Protein AF-A0A284QNN4-F1 (afdb_monomer)

Solvent-accessible surface area (backbone atoms only — not comparable to full-atom values): 14261 Å² total; per-residue (Å²): 107,72,69,58,55,52,51,56,59,71,49,64,90,55,72,36,73,52,76,49,74,54,82,67,91,52,62,66,60,48,50,52,57,47,55,58,51,45,75,48,31,55,38,23,29,31,45,33,38,35,34,43,70,73,54,50,75,59,50,58,77,62,55,82,44,27,60,46,19,31,33,45,34,42,34,51,49,90,56,88,83,66,65,41,73,53,63,79,67,59,57,67,41,19,83,53,34,30,37,41,33,35,31,42,48,71,50,72,73,65,49,60,72,26,32,32,43,35,40,23,58,34,32,61,60,55,50,56,50,51,51,70,55,24,69,53,28,28,36,42,36,37,32,36,42,97,48,91,59,84,79,89,66,74,44,78,43,69,48,31,30,34,43,38,37,38,53,76,63,95,69,50,69,67,44,77,32,52,34,36,50,43,36,31,34,42,37,37,75,44,66,60,52,74,77,36,50,54,41,46,50,60,34,59,72,51,20,82,49,76,65,79,40,81,47,62,49,78,64,85,80,74,93,68,74,89,84,83,79,94,73,91,78,90,80,83,85,83,85,88,74,85,85,76,83,81,86,86,131

Nearest PDB structures (foldseek):
  7nwt-assembly1_p  TM=3.678E-01  e=4.809E+00  Escherichia coli
  8apo-assembly1_Bk  TM=3.705E-01  e=7.809E+00  Polytomella magna
  3fsu-assembly1_E  TM=2.985E-01  e=2.388E+00  Escherichia coli K-12

Foldseek 3Di:
DVVLVVVVVVCPQAADADADEDPDPDPVVVLVSLLVVLVCQQRYQEYAYEEALVNLVVRQVSRDANQNYAEEHYEHDPDPPRAHDRDPPSCVNHPNHAYYHGPAHDDDQDDQNHAYYAYDDDAPVVVLVVLVRHLQHAYYHYEYDPDDDDPPAADERENYAEYHYEYPDDDLPCLLRYAYQNHQYYEYEDEYDPVNVVSVVNSVVRNVDDHNYDYDDYDDPPPDDDDDDDDDDDDDDDDDDPDPDDDDD

Radius of gyration: 20.77 Å; Cα contacts (8 Å, |Δi|>4): 447; chains: 1; bounding box: 45×44×60 Å

Sequence (249 aa):
MAKLDVALRRSRNVPLIFSASFGSRDVNFMRIAMARLVVESPRWQHAAFTLHADLQQTMLPALSDLSSLESFSVSLTRCRTRVMYVPAGILDTAPKLRTICLYPLTTIHLPQQLAELNVGPITMQKLLHLLSAAPELRVFRARLSTGGARVLTSLTYTSLQVLLLRLDFLSLSPFKYLTVPSLIHLTCDEVLSMDELDNMSQFLRRLGCRLQFLQFPIRKMNHAGLTGSFQSNAISSPQNIPALHGLCQ

Mean predicted aligned error: 10.95 Å

pLDDT: mean 77.31, std 19.76, range [24.73, 97.62]

Secondary structure (DSSP, 8-state):
-HHHHHHHHHTTTSPEEEEEE---S-HHHHHHHHHHHHTTGGGEEEEEEEEETTTHHHHGGG----TT-SEEEEEEES-SS--EEPPTTGGGG-TT--EEEEESEEE-PPPTT--EEEEEEE-HHHHHHHHHH-TT--EEEEEEP-------S-EE-SS--EEEEEESS---GGGGGEE-TT--EEEE-S---HHHHHHHHHHHHTS-S--SEEE-PPP------S-----------------------

Structure (mmCIF, N/CA/C/O backbone):
data_AF-A0A284QNN4-F1
#
_entry.id   AF-A0A284QNN4-F1
#
loop_
_atom_site.group_PDB
_atom_site.id
_atom_site.type_symbol
_atom_site.label_atom_id
_atom_site.label_alt_id
_atom_site.label_comp_id
_atom_site.label_asym_id
_atom_site.label_entity_id
_atom_site.label_seq_id
_atom_site.pdbx_PDB_ins_code
_atom_site.Cartn_x
_atom_site.Cartn_y
_atom_site.Cartn_z
_atom_site.occupancy
_atom_site.B_iso_or_equiv
_atom_site.auth_seq_id
_atom_site.auth_comp_id
_atom_site.auth_asym_id
_atom_site.auth_atom_id
_atom_site.pdbx_PDB_model_num
ATOM 1 N N . MET A 1 1 ? 14.426 -14.358 -21.936 1.00 79.75 1 MET A N 1
ATOM 2 C CA . MET A 1 1 ? 13.262 -13.840 -22.684 1.00 79.75 1 MET A CA 1
ATOM 3 C C . MET A 1 1 ? 12.349 -14.943 -23.198 1.00 79.75 1 MET A C 1
ATOM 5 O O . MET A 1 1 ? 11.234 -15.002 -22.709 1.00 79.75 1 MET A O 1
ATOM 9 N N . ALA A 1 2 ? 12.811 -15.891 -24.027 1.00 79.31 2 ALA A N 1
ATOM 10 C CA . ALA A 1 2 ? 11.954 -16.950 -24.595 1.00 79.31 2 ALA A CA 1
ATOM 11 C C . ALA A 1 2 ? 11.042 -17.690 -23.586 1.00 79.31 2 ALA A C 1
ATOM 13 O O . ALA A 1 2 ? 9.866 -17.902 -23.857 1.00 79.31 2 ALA A O 1
ATOM 14 N N . LYS A 1 3 ? 11.545 -18.032 -22.389 1.00 84.94 3 LYS A N 1
ATOM 15 C CA . LYS A 1 3 ? 10.732 -18.681 -21.342 1.00 84.94 3 LYS A CA 1
ATOM 16 C C . LYS A 1 3 ? 9.590 -17.796 -20.812 1.00 84.94 3 LYS A C 1
ATOM 18 O O . LYS A 1 3 ? 8.507 -18.313 -20.563 1.00 84.94 3 LYS A O 1
ATOM 23 N N . LEU A 1 4 ? 9.823 -16.487 -20.665 1.00 85.62 4 LEU A N 1
ATOM 24 C CA . LEU A 1 4 ? 8.807 -15.527 -20.218 1.00 85.62 4 LEU A CA 1
ATOM 25 C C . LEU A 1 4 ? 7.708 -15.386 -21.275 1.00 85.62 4 LEU A C 1
ATOM 27 O O . LEU A 1 4 ? 6.534 -15.499 -20.948 1.00 85.62 4 LEU A O 1
ATOM 31 N N . ASP A 1 5 ? 8.083 -15.233 -22.547 1.00 87.00 5 ASP A N 1
ATOM 32 C CA . ASP A 1 5 ? 7.110 -15.132 -23.640 1.00 87.00 5 ASP A CA 1
ATOM 33 C C . ASP A 1 5 ? 6.265 -16.397 -23.783 1.00 87.00 5 ASP A C 1
ATOM 35 O O . ASP A 1 5 ? 5.053 -16.313 -23.974 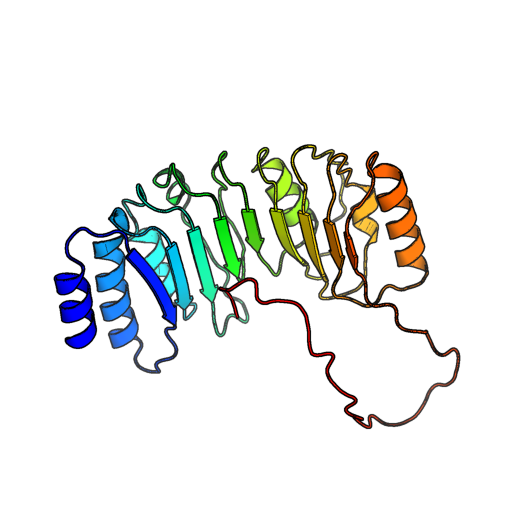1.00 87.00 5 ASP A O 1
ATOM 39 N N . VAL A 1 6 ? 6.877 -17.576 -23.642 1.00 89.50 6 VAL A N 1
ATOM 40 C CA . VAL A 1 6 ? 6.142 -18.846 -23.646 1.00 89.50 6 VAL A CA 1
ATOM 41 C C . VAL A 1 6 ? 5.165 -18.916 -22.471 1.00 89.50 6 VAL A C 1
ATOM 43 O O . VAL A 1 6 ? 4.020 -19.319 -22.671 1.00 89.50 6 VAL A O 1
ATOM 46 N N . ALA A 1 7 ? 5.572 -18.503 -21.268 1.00 87.25 7 ALA A N 1
ATOM 47 C CA . ALA A 1 7 ? 4.693 -18.488 -20.099 1.00 87.25 7 ALA A CA 1
ATOM 48 C C . ALA A 1 7 ? 3.506 -17.523 -20.278 1.00 87.25 7 ALA A C 1
ATOM 50 O O . ALA A 1 7 ? 2.362 -17.917 -20.053 1.00 87.25 7 ALA A O 1
ATOM 51 N N . LEU A 1 8 ? 3.758 -16.301 -20.760 1.00 89.81 8 LEU A N 1
ATOM 52 C CA . LEU A 1 8 ? 2.721 -15.292 -21.008 1.00 89.81 8 LEU A CA 1
ATOM 53 C C . LEU A 1 8 ? 1.750 -15.710 -22.119 1.00 89.81 8 LEU A C 1
ATOM 55 O O . LEU A 1 8 ? 0.544 -15.519 -21.993 1.00 89.81 8 LEU A O 1
ATOM 59 N N . ARG A 1 9 ? 2.244 -16.339 -23.192 1.00 87.94 9 ARG A N 1
ATOM 60 C CA . ARG A 1 9 ? 1.380 -16.869 -24.261 1.00 87.94 9 ARG A CA 1
ATOM 61 C C . ARG A 1 9 ? 0.518 -18.031 -23.773 1.00 87.94 9 ARG A C 1
ATOM 63 O O . ARG A 1 9 ? -0.646 -18.132 -24.153 1.00 87.94 9 ARG A O 1
ATOM 70 N N . ARG A 1 10 ? 1.067 -18.906 -22.923 1.00 88.50 10 ARG A N 1
ATOM 71 C CA . ARG A 1 10 ? 0.320 -20.031 -22.335 1.00 88.50 10 ARG A CA 1
ATOM 72 C C . ARG A 1 10 ? -0.779 -19.568 -21.383 1.00 88.50 10 ARG A C 1
ATOM 74 O O . ARG A 1 10 ? -1.823 -20.210 -21.347 1.00 88.50 10 ARG A O 1
ATOM 81 N N . SER A 1 11 ? -0.579 -18.463 -20.663 1.00 86.31 11 SER A N 1
ATOM 82 C CA . SER A 1 11 ? -1.593 -17.915 -19.751 1.00 86.31 11 SER A CA 1
ATOM 83 C C . SER A 1 11 ? -2.751 -17.196 -20.461 1.00 86.31 11 SER A C 1
ATOM 85 O O . SER A 1 11 ? -3.750 -16.884 -19.818 1.00 86.31 11 SER A O 1
ATOM 87 N N . ARG A 1 12 ? -2.667 -16.984 -21.784 1.00 84.38 12 ARG A N 1
ATOM 88 C CA . ARG A 1 12 ? -3.746 -16.453 -22.643 1.00 84.38 12 ARG A CA 1
ATOM 89 C C . ARG A 1 12 ? -4.390 -15.178 -22.089 1.00 84.38 12 ARG A C 1
ATOM 91 O O . ARG A 1 12 ? -3.691 -14.191 -21.990 1.00 84.38 12 ARG A O 1
ATOM 98 N N . ASN A 1 13 ? -5.681 -15.196 -21.746 1.00 85.19 13 ASN A N 1
ATOM 99 C CA . ASN A 1 13 ? -6.438 -14.042 -21.234 1.00 85.19 13 ASN A CA 1
ATOM 100 C C . ASN A 1 13 ? -6.739 -14.160 -19.731 1.00 85.19 13 ASN A C 1
ATOM 102 O O . ASN A 1 13 ? -7.597 -13.454 -19.211 1.00 85.19 13 ASN A O 1
ATOM 106 N N . VAL A 1 14 ? -6.070 -15.075 -19.024 1.00 91.12 14 VAL A N 1
ATOM 107 C CA . VAL A 1 14 ? -6.275 -15.263 -17.582 1.00 91.12 14 VAL A CA 1
ATOM 108 C C . VAL A 1 14 ? -5.644 -14.087 -16.821 1.00 91.12 14 VAL A C 1
ATOM 110 O O . VAL A 1 14 ? -4.580 -13.613 -17.256 1.00 91.12 14 VAL A O 1
ATOM 113 N N . PRO A 1 15 ? -6.253 -13.622 -15.711 1.00 93.12 15 PRO A N 1
ATOM 114 C CA . PRO A 1 15 ? -5.635 -12.647 -14.8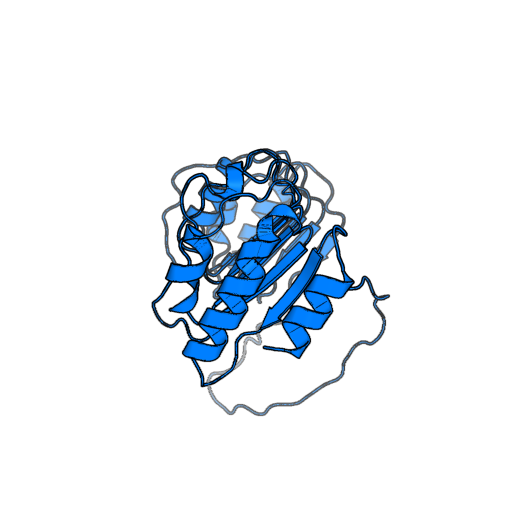21 1.00 93.12 15 PRO A CA 1
ATOM 115 C C . PRO A 1 15 ? -4.232 -13.077 -14.381 1.00 93.12 15 PRO A C 1
ATOM 117 O O . PRO A 1 15 ? -3.963 -14.255 -14.136 1.00 93.12 15 PRO A O 1
ATOM 120 N N . LEU A 1 16 ? -3.319 -12.116 -14.316 1.00 94.56 16 LEU A N 1
ATOM 121 C CA . LEU A 1 16 ? -1.918 -12.341 -13.997 1.00 94.56 16 LEU A CA 1
ATOM 122 C C . LEU A 1 16 ? -1.630 -11.981 -12.544 1.00 94.56 16 LEU A C 1
ATOM 124 O O . LEU A 1 16 ? -1.875 -10.860 -12.096 1.00 94.56 16 LEU A O 1
ATOM 128 N N . ILE A 1 17 ? -1.038 -12.945 -11.847 1.00 94.75 17 ILE A N 1
ATOM 129 C CA . ILE A 1 17 ? -0.511 -12.809 -10.494 1.00 94.75 17 ILE A CA 1
ATOM 130 C C . ILE A 1 17 ? 0.972 -13.136 -10.571 1.00 94.75 17 ILE A C 1
ATOM 132 O O . ILE A 1 17 ? 1.342 -14.245 -10.966 1.00 94.75 17 ILE A O 1
ATOM 136 N N . PHE A 1 18 ? 1.833 -12.179 -10.236 1.00 93.31 18 PHE A N 1
ATOM 137 C CA . PHE A 1 18 ? 3.272 -12.405 -10.298 1.00 93.31 18 PHE A CA 1
ATOM 138 C C . PHE A 1 18 ? 4.064 -11.527 -9.330 1.00 93.31 18 PHE A C 1
ATOM 140 O O . PHE A 1 18 ? 3.640 -10.449 -8.915 1.00 93.31 18 PHE A O 1
ATOM 147 N N . SER A 1 19 ? 5.272 -12.004 -9.032 1.00 92.81 19 SER A N 1
ATOM 148 C CA . SER A 1 19 ? 6.333 -11.238 -8.391 1.00 92.81 19 SER A CA 1
ATOM 149 C C . SER A 1 19 ? 7.584 -11.311 -9.258 1.00 92.81 19 SER A C 1
ATOM 151 O O . SER A 1 19 ? 8.018 -12.399 -9.643 1.00 92.81 19 SER A O 1
ATOM 153 N N . ALA A 1 20 ? 8.140 -10.155 -9.606 1.00 90.00 20 ALA A N 1
ATOM 154 C CA . ALA A 1 20 ? 9.302 -10.033 -10.468 1.00 90.00 20 ALA A CA 1
ATOM 155 C C . ALA A 1 20 ? 10.419 -9.276 -9.745 1.00 90.00 20 ALA A C 1
ATOM 157 O O . ALA A 1 20 ? 10.295 -8.093 -9.430 1.00 90.00 20 ALA A O 1
ATOM 158 N N . SER A 1 21 ? 11.536 -9.965 -9.513 1.00 88.12 21 SER A N 1
ATOM 159 C CA . SER A 1 21 ? 12.733 -9.382 -8.910 1.00 88.12 21 SER A CA 1
ATOM 160 C C . SER A 1 21 ? 13.831 -9.220 -9.952 1.00 88.12 21 SER A C 1
ATOM 162 O O . SER A 1 21 ? 14.294 -10.181 -10.568 1.00 88.12 21 SER A O 1
ATOM 164 N N . PHE A 1 22 ? 14.248 -7.977 -10.154 1.00 80.19 22 PHE A N 1
ATOM 165 C CA . PHE A 1 22 ? 15.219 -7.569 -11.154 1.00 80.19 22 PHE A CA 1
ATOM 166 C C . PHE A 1 22 ? 16.560 -7.294 -10.468 1.00 80.19 22 PHE A C 1
ATOM 168 O O . PHE A 1 22 ? 16.939 -6.153 -10.223 1.00 80.19 22 PHE A O 1
ATOM 175 N N . GLY A 1 23 ? 17.266 -8.376 -10.123 1.00 68.88 23 GLY A N 1
ATOM 176 C CA . GLY A 1 23 ? 18.594 -8.340 -9.492 1.00 68.88 23 GLY A CA 1
ATOM 177 C C . GLY A 1 23 ? 19.775 -8.525 -10.456 1.00 68.88 23 GLY A C 1
ATOM 178 O O . GLY A 1 23 ? 20.917 -8.635 -10.007 1.00 68.88 23 GLY A O 1
ATOM 179 N N . SER A 1 24 ? 19.520 -8.614 -11.767 1.00 67.75 24 SER A N 1
ATOM 180 C CA . SER A 1 24 ? 20.563 -8.863 -12.772 1.00 67.75 24 SER A CA 1
ATOM 181 C C . SER A 1 24 ? 21.521 -7.676 -12.904 1.00 67.75 24 SER A C 1
ATOM 183 O O . SER A 1 24 ? 21.134 -6.522 -12.740 1.00 67.75 24 SER A O 1
ATOM 185 N N . ARG A 1 25 ? 22.781 -7.951 -13.263 1.00 67.06 25 ARG A N 1
ATOM 186 C CA . ARG A 1 25 ? 23.731 -6.903 -13.680 1.00 67.06 25 ARG A CA 1
ATOM 187 C C . ARG A 1 25 ? 23.431 -6.370 -15.087 1.00 67.06 25 ARG A C 1
ATOM 189 O O . ARG A 1 25 ? 23.903 -5.293 -15.432 1.00 67.06 25 ARG A O 1
ATOM 196 N N . ASP A 1 26 ? 22.647 -7.098 -15.882 1.00 80.69 26 ASP A N 1
ATOM 197 C CA . ASP A 1 26 ? 22.275 -6.698 -17.240 1.00 80.69 26 ASP A CA 1
ATOM 198 C C . ASP A 1 26 ? 21.010 -5.826 -17.233 1.00 80.69 26 ASP A C 1
ATOM 200 O O . ASP A 1 26 ? 19.877 -6.313 -17.225 1.00 80.69 26 ASP A O 1
ATOM 204 N N . VAL A 1 27 ? 21.220 -4.509 -17.241 1.00 77.12 27 VAL A N 1
ATOM 205 C CA . VAL A 1 27 ? 20.151 -3.500 -17.256 1.00 77.12 27 VAL A CA 1
ATOM 206 C C . VAL A 1 27 ? 19.293 -3.583 -18.520 1.00 77.12 27 VAL A C 1
ATOM 208 O O . VAL A 1 27 ? 18.087 -3.346 -18.445 1.00 77.12 27 VAL A O 1
ATOM 211 N N . ASN A 1 28 ? 19.866 -3.961 -19.665 1.00 82.56 28 ASN A N 1
ATOM 212 C CA . ASN A 1 28 ? 19.119 -4.058 -20.919 1.00 82.56 28 ASN A CA 1
ATOM 213 C C . ASN A 1 28 ? 18.164 -5.246 -20.891 1.00 82.56 28 ASN A C 1
ATOM 215 O O . ASN A 1 28 ? 16.988 -5.091 -21.222 1.00 82.56 28 ASN A O 1
ATOM 219 N N . PHE A 1 29 ? 18.625 -6.398 -20.402 1.00 83.69 29 PHE A N 1
ATOM 220 C CA . PHE A 1 29 ? 17.745 -7.537 -20.164 1.00 83.69 29 PHE A CA 1
ATOM 221 C C . PHE A 1 29 ? 16.585 -7.169 -19.231 1.00 83.69 29 PHE A C 1
ATOM 223 O O . PHE A 1 29 ? 15.433 -7.493 -19.525 1.00 83.69 29 PHE A O 1
ATOM 230 N N . MET A 1 30 ? 16.866 -6.456 -18.134 1.00 83.69 30 MET A N 1
ATOM 231 C CA . MET A 1 30 ? 15.830 -6.032 -17.187 1.00 83.69 30 MET A CA 1
ATOM 232 C C . MET A 1 30 ? 14.806 -5.093 -17.833 1.00 83.69 30 MET A C 1
ATOM 234 O O . MET A 1 30 ? 13.609 -5.285 -17.631 1.00 83.69 30 MET A O 1
ATOM 238 N N . ARG A 1 31 ? 15.245 -4.130 -18.655 1.00 84.81 31 ARG A N 1
ATOM 239 C CA . ARG A 1 31 ? 14.339 -3.244 -19.407 1.00 84.81 31 ARG A CA 1
ATOM 240 C C . ARG A 1 31 ? 13.458 -4.014 -20.385 1.00 84.81 31 ARG A C 1
ATOM 242 O O . ARG A 1 31 ? 12.261 -3.759 -20.428 1.00 84.81 31 ARG A O 1
ATOM 249 N N . ILE A 1 32 ? 14.019 -4.965 -21.135 1.00 87.88 32 ILE A N 1
ATOM 250 C CA . ILE A 1 32 ? 13.263 -5.765 -22.111 1.00 87.88 32 ILE A CA 1
ATOM 251 C C . ILE A 1 32 ? 12.221 -6.640 -21.402 1.00 87.88 32 ILE A C 1
ATOM 253 O O . ILE A 1 32 ? 11.054 -6.656 -21.791 1.00 87.88 32 ILE A O 1
ATOM 257 N N . ALA A 1 33 ? 12.621 -7.342 -20.339 1.00 87.81 33 ALA A N 1
ATOM 258 C CA . ALA A 1 33 ? 11.706 -8.157 -19.545 1.00 87.81 33 ALA A CA 1
ATOM 259 C C . ALA A 1 33 ? 10.598 -7.306 -18.900 1.00 87.81 33 ALA A C 1
ATOM 261 O O . ALA A 1 33 ? 9.436 -7.710 -18.906 1.00 87.81 33 ALA A O 1
ATOM 262 N N . MET A 1 34 ? 10.938 -6.111 -18.410 1.00 88.19 34 MET A N 1
ATOM 263 C CA . MET A 1 34 ? 9.976 -5.163 -17.853 1.00 88.19 34 MET A CA 1
ATOM 264 C C . MET A 1 34 ? 8.982 -4.661 -18.902 1.00 88.19 34 MET A C 1
ATOM 266 O O . MET A 1 34 ? 7.778 -4.762 -18.692 1.00 88.19 34 MET A O 1
ATOM 270 N N . ALA A 1 35 ? 9.466 -4.170 -20.045 1.00 89.12 35 ALA A N 1
ATOM 271 C CA . ALA A 1 35 ? 8.612 -3.696 -21.131 1.00 89.12 35 ALA A CA 1
ATOM 272 C C . ALA A 1 35 ? 7.633 -4.789 -21.576 1.00 89.12 35 ALA A C 1
ATOM 274 O O . ALA A 1 35 ? 6.451 -4.527 -21.782 1.00 89.12 35 ALA A O 1
ATOM 275 N N . ARG A 1 36 ? 8.099 -6.043 -21.635 1.00 90.94 36 ARG A N 1
ATOM 276 C CA . ARG A 1 36 ? 7.239 -7.173 -21.980 1.00 90.94 36 ARG A CA 1
ATOM 277 C C . ARG A 1 36 ? 6.138 -7.422 -20.951 1.00 90.94 36 ARG A C 1
ATOM 279 O O . ARG A 1 36 ? 5.021 -7.722 -21.364 1.00 90.94 36 ARG A O 1
ATOM 286 N N . LEU A 1 37 ? 6.440 -7.312 -19.655 1.00 91.44 37 LEU A N 1
ATOM 287 C CA . LEU A 1 37 ? 5.438 -7.431 -18.593 1.00 91.44 37 LEU A CA 1
ATOM 288 C C . LEU A 1 37 ? 4.435 -6.277 -18.643 1.00 91.44 37 LEU A C 1
ATOM 290 O O . LEU A 1 37 ? 3.244 -6.529 -18.504 1.00 91.44 37 LEU A O 1
ATOM 294 N N . VAL A 1 38 ? 4.893 -5.038 -18.859 1.00 91.94 38 VAL A N 1
ATOM 295 C CA . VAL A 1 38 ? 4.042 -3.833 -18.915 1.00 91.94 38 VAL A CA 1
ATOM 296 C C . VAL A 1 38 ? 2.978 -3.932 -20.011 1.00 91.94 38 VAL A C 1
ATOM 298 O O . VAL A 1 38 ? 1.847 -3.512 -19.790 1.00 91.94 38 VAL A O 1
ATOM 301 N N . VAL A 1 39 ? 3.288 -4.559 -21.151 1.00 92.06 39 VAL A N 1
ATOM 302 C CA . VAL A 1 39 ? 2.294 -4.849 -22.207 1.00 92.06 39 VAL A CA 1
ATOM 303 C C . VAL A 1 39 ? 1.120 -5.690 -21.685 1.00 92.06 39 VAL A C 1
ATOM 305 O O . VAL A 1 39 ? 0.011 -5.589 -22.193 1.00 92.06 39 VAL A O 1
ATOM 308 N N . GLU A 1 40 ? 1.338 -6.499 -20.650 1.00 93.25 40 GLU A N 1
ATOM 309 C CA . GLU A 1 40 ? 0.307 -7.339 -20.038 1.00 93.25 40 GLU A CA 1
ATOM 310 C C . GLU A 1 40 ? -0.431 -6.643 -18.878 1.00 93.25 40 GLU A C 1
ATOM 312 O O . GLU A 1 40 ? -1.235 -7.290 -18.206 1.00 93.25 40 GLU A O 1
ATOM 317 N N . SER A 1 41 ? -0.181 -5.347 -18.637 1.00 93.75 41 SER A N 1
ATOM 318 C CA . SER A 1 41 ? -0.795 -4.570 -17.544 1.00 93.75 41 SER A CA 1
ATOM 319 C C . SER A 1 41 ? -2.330 -4.629 -17.457 1.00 93.75 41 SER A C 1
ATOM 321 O O . SER A 1 41 ? -2.809 -4.793 -16.331 1.00 93.75 41 SER A O 1
ATOM 323 N N . PRO A 1 42 ? -3.109 -4.677 -18.564 1.00 93.56 42 PRO A N 1
ATOM 324 C CA . PRO A 1 42 ? -4.570 -4.832 -18.491 1.00 93.56 42 PRO A CA 1
ATOM 325 C C . PRO A 1 42 ? -5.031 -6.090 -17.744 1.00 93.56 42 PRO A C 1
ATOM 327 O O . PRO A 1 42 ? -6.140 -6.163 -17.213 1.00 93.56 42 PRO A O 1
ATOM 330 N N . ARG A 1 43 ? -4.178 -7.121 -17.728 1.00 94.56 43 ARG A N 1
ATOM 331 C CA . ARG A 1 43 ? -4.467 -8.430 -17.138 1.00 94.56 43 ARG A CA 1
ATOM 332 C C . ARG A 1 43 ? -3.932 -8.570 -15.724 1.00 94.56 43 ARG A C 1
ATOM 334 O O . ARG A 1 43 ? -4.179 -9.597 -15.098 1.00 94.56 43 ARG A O 1
ATOM 341 N N . TRP A 1 44 ? -3.143 -7.621 -15.230 1.00 96.00 44 TRP A N 1
ATOM 342 C CA . TRP A 1 44 ? -2.558 -7.732 -13.900 1.00 96.00 44 TRP A CA 1
ATOM 343 C C . TRP A 1 44 ? -3.659 -7.679 -12.850 1.00 96.00 44 TRP A C 1
ATOM 345 O O . TRP A 1 44 ? -4.405 -6.713 -12.797 1.00 96.00 44 TRP A O 1
ATOM 355 N N . GLN A 1 45 ? -3.733 -8.706 -12.008 1.00 96.81 45 GLN A N 1
ATOM 356 C CA . GLN A 1 45 ? -4.559 -8.711 -10.802 1.00 96.81 45 GLN A CA 1
ATOM 357 C C . GLN A 1 45 ? -3.697 -8.400 -9.581 1.00 96.81 45 GLN A C 1
ATOM 359 O O . GLN A 1 45 ? -4.033 -7.541 -8.764 1.00 96.81 45 GLN A O 1
ATOM 364 N N . HIS A 1 46 ? -2.529 -9.039 -9.502 1.00 97.12 46 HIS A N 1
ATOM 365 C CA . HIS A 1 46 ? -1.526 -8.767 -8.481 1.00 97.12 46 HIS A CA 1
ATOM 366 C C . HIS A 1 46 ? -0.155 -8.653 -9.138 1.00 97.12 46 HIS A C 1
ATOM 368 O O . HIS A 1 46 ? 0.340 -9.608 -9.744 1.00 97.12 46 HIS A O 1
ATOM 374 N N . ALA A 1 47 ? 0.462 -7.485 -9.003 1.00 95.69 47 ALA A N 1
ATOM 375 C CA . ALA A 1 47 ? 1.768 -7.212 -9.578 1.00 95.69 47 ALA A CA 1
ATOM 376 C C . ALA A 1 47 ? 2.730 -6.752 -8.486 1.00 95.69 47 ALA A C 1
ATOM 378 O O . ALA A 1 47 ? 2.520 -5.709 -7.866 1.00 95.69 47 ALA A O 1
ATOM 379 N N . ALA A 1 48 ? 3.785 -7.533 -8.259 1.00 94.88 48 ALA A N 1
ATOM 380 C CA . ALA A 1 48 ? 4.852 -7.197 -7.329 1.00 94.88 48 ALA A CA 1
ATOM 381 C C . ALA A 1 48 ? 6.196 -7.074 -8.049 1.00 94.88 48 ALA A C 1
ATOM 383 O O . ALA A 1 48 ? 6.582 -7.937 -8.838 1.00 94.88 48 ALA A O 1
ATOM 384 N N . PHE A 1 49 ? 6.923 -6.004 -7.752 1.00 91.56 49 PHE A N 1
ATOM 385 C CA . PHE A 1 49 ? 8.174 -5.668 -8.408 1.00 91.56 49 PHE A CA 1
ATOM 386 C C . PHE A 1 49 ? 9.257 -5.321 -7.400 1.00 91.56 49 PHE A C 1
ATOM 388 O O . PHE A 1 49 ? 9.072 -4.449 -6.560 1.00 91.56 49 PHE A O 1
ATOM 395 N N . THR A 1 50 ? 10.430 -5.922 -7.561 1.00 89.19 50 THR A N 1
ATOM 396 C CA . THR A 1 50 ? 11.655 -5.502 -6.879 1.00 89.19 50 THR A CA 1
ATOM 397 C C . THR A 1 50 ? 12.632 -5.000 -7.936 1.00 89.19 50 THR A C 1
ATOM 399 O O . THR A 1 50 ? 13.144 -5.785 -8.732 1.00 89.19 50 THR A O 1
ATOM 402 N N . LEU A 1 51 ? 12.845 -3.684 -8.000 1.00 84.94 51 LEU A N 1
ATOM 403 C CA . LEU A 1 51 ? 13.480 -2.993 -9.127 1.00 84.94 51 LEU A CA 1
ATOM 404 C C . LEU A 1 51 ? 14.755 -2.264 -8.735 1.00 84.94 51 LEU A C 1
ATOM 406 O O . LEU A 1 51 ? 14.946 -1.869 -7.589 1.00 84.94 51 LEU A O 1
ATOM 410 N N . HIS A 1 52 ? 15.613 -2.014 -9.721 1.00 81.38 52 HIS A N 1
ATOM 411 C CA . HIS A 1 52 ? 16.630 -0.976 -9.608 1.00 81.38 52 HIS A CA 1
ATOM 412 C C . HIS A 1 52 ? 15.991 0.409 -9.782 1.00 81.38 52 HIS A C 1
ATOM 414 O O . HIS A 1 52 ? 15.073 0.579 -10.587 1.00 81.38 52 HIS A O 1
ATOM 420 N N . ALA A 1 53 ? 16.520 1.419 -9.091 1.00 78.12 53 ALA A N 1
ATOM 421 C CA . ALA A 1 53 ? 16.001 2.789 -9.096 1.00 78.12 53 ALA A CA 1
ATOM 422 C C . ALA A 1 53 ? 15.932 3.462 -10.482 1.00 78.12 53 ALA A C 1
ATOM 424 O O . ALA A 1 53 ? 15.216 4.446 -10.644 1.00 78.12 53 ALA A O 1
ATOM 425 N N . ASP A 1 54 ? 16.696 2.977 -11.464 1.00 77.94 54 ASP A N 1
ATOM 426 C CA . ASP A 1 54 ? 16.662 3.472 -12.849 1.00 77.94 54 ASP A CA 1
ATOM 427 C C . ASP A 1 54 ? 15.486 2.902 -13.652 1.00 77.94 54 ASP A C 1
ATOM 429 O O . ASP A 1 54 ? 15.004 3.541 -14.580 1.00 77.94 54 ASP A O 1
ATOM 433 N N . LEU A 1 55 ? 15.008 1.701 -13.310 1.00 79.56 55 LEU A N 1
ATOM 434 C CA . LEU A 1 55 ? 13.972 1.013 -14.088 1.00 79.56 55 LEU A CA 1
ATOM 435 C C . LEU A 1 55 ? 12.576 1.592 -13.842 1.00 79.56 55 LEU A C 1
ATOM 437 O O . LEU A 1 55 ? 11.723 1.526 -14.726 1.00 79.56 55 LEU A O 1
ATOM 441 N N . GLN A 1 56 ? 12.344 2.199 -12.675 1.00 80.00 56 GLN A N 1
ATOM 442 C CA . GLN A 1 56 ? 11.044 2.788 -12.343 1.00 80.00 56 GLN A CA 1
ATOM 443 C C . GLN A 1 56 ? 10.642 3.919 -13.302 1.00 80.00 56 GLN A C 1
ATOM 445 O O . GLN A 1 56 ? 9.466 4.053 -13.621 1.00 80.00 56 GLN A O 1
ATOM 450 N N . GLN A 1 57 ? 11.617 4.702 -13.790 1.00 76.69 57 GLN A N 1
ATOM 451 C CA . GLN A 1 57 ? 11.368 5.849 -14.670 1.00 76.69 57 GLN A CA 1
ATOM 452 C C . GLN A 1 57 ? 10.890 5.412 -16.054 1.00 76.69 57 GLN A C 1
ATOM 454 O O . GLN A 1 57 ? 10.269 6.190 -16.764 1.00 76.69 57 GLN A O 1
ATOM 459 N N . THR A 1 58 ? 11.173 4.167 -16.433 1.00 78.31 58 THR A N 1
ATOM 460 C CA . THR A 1 58 ? 10.692 3.580 -17.683 1.00 78.31 58 THR A CA 1
ATOM 461 C C . THR A 1 58 ? 9.382 2.830 -17.473 1.00 78.31 58 THR A C 1
ATOM 463 O O . THR A 1 58 ? 8.491 2.917 -18.307 1.00 78.31 58 THR A O 1
ATOM 466 N N 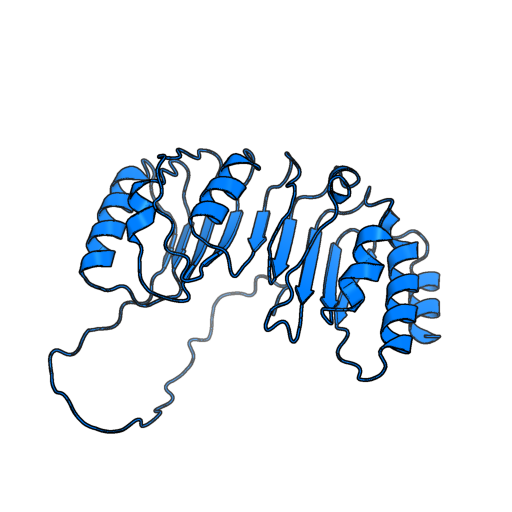. MET A 1 59 ? 9.253 2.094 -16.365 1.00 84.06 59 MET A N 1
ATOM 467 C CA . MET A 1 59 ? 8.085 1.252 -16.109 1.00 84.06 59 MET A CA 1
ATOM 468 C C . MET A 1 59 ? 6.832 2.071 -15.796 1.00 84.06 59 MET A C 1
ATOM 470 O O . MET A 1 59 ? 5.815 1.890 -16.456 1.00 84.06 59 MET A O 1
ATOM 474 N N . LEU A 1 60 ? 6.879 2.922 -14.766 1.00 82.81 60 LEU A N 1
ATOM 475 C CA . LEU A 1 60 ? 5.670 3.538 -14.212 1.00 82.81 60 LEU A CA 1
ATOM 476 C C . LEU A 1 60 ? 4.950 4.452 -15.216 1.00 82.81 60 LEU A C 1
ATOM 478 O O . LEU A 1 60 ? 3.726 4.373 -15.275 1.00 82.81 60 LEU A O 1
ATOM 482 N N . PRO A 1 61 ? 5.651 5.247 -16.051 1.00 84.44 61 PRO A N 1
ATOM 483 C CA . PRO A 1 61 ? 4.994 6.035 -17.095 1.00 84.44 61 PRO A CA 1
ATOM 484 C C . PRO A 1 61 ? 4.446 5.209 -18.266 1.00 84.44 61 PRO A C 1
ATOM 486 O O . PRO A 1 61 ? 3.643 5.723 -19.034 1.00 84.44 61 PRO A O 1
ATOM 489 N N . ALA A 1 62 ? 4.898 3.962 -18.440 1.00 85.88 62 ALA A N 1
ATOM 490 C CA . ALA A 1 62 ? 4.449 3.086 -19.524 1.00 85.88 62 ALA A CA 1
ATOM 491 C C . ALA A 1 62 ? 3.196 2.270 -19.159 1.00 85.88 62 ALA A C 1
ATOM 493 O O . ALA A 1 62 ? 2.606 1.624 -20.027 1.00 85.88 62 ALA A O 1
ATOM 494 N N . LEU A 1 63 ? 2.787 2.285 -17.888 1.00 88.19 63 LEU A N 1
ATOM 495 C CA . LEU A 1 63 ? 1.500 1.740 -17.470 1.00 88.19 63 LEU A CA 1
ATOM 496 C C . LEU A 1 63 ? 0.387 2.614 -18.066 1.00 88.19 63 LEU A C 1
ATOM 498 O O . LEU A 1 63 ? 0.491 3.838 -18.058 1.00 88.19 63 LEU A O 1
ATOM 502 N N . SER A 1 64 ? -0.665 1.993 -18.591 1.00 82.81 64 SER A N 1
ATOM 503 C CA . SER A 1 64 ? -1.771 2.719 -19.241 1.00 82.81 64 SER A CA 1
ATOM 504 C C . SER A 1 64 ? -3.147 2.149 -18.914 1.00 82.81 64 SER A C 1
ATOM 506 O O . SER A 1 64 ? -4.105 2.908 -18.824 1.00 82.81 64 SER A O 1
ATOM 508 N N . ASP A 1 65 ? -3.241 0.841 -18.680 1.00 90.38 65 ASP A N 1
ATOM 509 C CA . ASP A 1 65 ? -4.476 0.175 -18.281 1.00 90.38 65 ASP A CA 1
ATOM 510 C C . ASP A 1 65 ? -4.187 -0.781 -17.124 1.00 90.38 65 ASP A C 1
ATOM 512 O O . ASP A 1 65 ? -3.406 -1.725 -17.249 1.00 90.38 65 ASP A O 1
ATOM 516 N N . LEU A 1 66 ? -4.812 -0.497 -15.984 1.00 94.50 66 LEU A N 1
ATOM 517 C CA . LEU A 1 66 ? -4.730 -1.278 -14.755 1.00 94.50 66 LEU A CA 1
ATOM 518 C C . LEU A 1 66 ? -6.130 -1.719 -14.299 1.00 94.50 66 LEU A C 1
ATOM 520 O O . LEU A 1 66 ? -6.362 -1.942 -13.112 1.00 94.50 66 LEU A O 1
ATOM 524 N N . SER A 1 67 ? -7.071 -1.866 -15.237 1.00 94.38 67 SER A N 1
ATOM 525 C CA . SER A 1 67 ? -8.493 -2.141 -14.978 1.00 94.38 67 SER A CA 1
ATOM 526 C C . SER A 1 67 ? -8.759 -3.400 -14.143 1.00 94.38 67 SER A C 1
ATOM 528 O O . SER A 1 67 ? -9.753 -3.470 -13.410 1.00 94.38 67 SER A O 1
ATOM 530 N N . SER A 1 68 ? -7.867 -4.389 -14.221 1.00 95.75 68 SER A N 1
ATOM 531 C CA . SER A 1 68 ? -7.942 -5.639 -13.453 1.00 95.75 68 SER A CA 1
ATOM 532 C C . SER A 1 68 ? -7.162 -5.614 -12.135 1.00 95.75 68 SER A C 1
ATOM 534 O O . SER A 1 68 ? -7.278 -6.561 -11.359 1.00 95.75 68 SER A O 1
ATOM 536 N N . LEU A 1 69 ? -6.374 -4.567 -11.872 1.00 97.31 69 LEU A N 1
ATOM 537 C CA . LEU A 1 69 ? -5.394 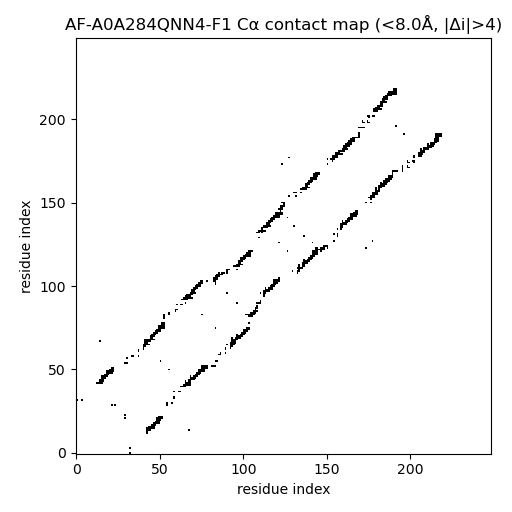-4.553 -10.790 1.00 97.31 69 LEU A CA 1
ATOM 538 C C . LEU A 1 69 ? -6.068 -4.392 -9.430 1.00 97.31 69 LEU A C 1
ATOM 540 O O . LEU A 1 69 ? -6.740 -3.400 -9.167 1.00 97.31 69 LEU A O 1
ATOM 544 N N . GLU A 1 70 ? -5.825 -5.356 -8.547 1.00 97.44 70 GLU A N 1
ATOM 545 C CA . GLU A 1 70 ? -6.318 -5.383 -7.168 1.00 97.44 70 GLU A CA 1
ATOM 546 C C . GLU A 1 70 ? -5.200 -5.123 -6.151 1.00 97.44 70 GLU A C 1
ATOM 548 O O . GLU A 1 70 ? -5.446 -4.534 -5.097 1.00 97.44 70 GLU A O 1
ATOM 553 N N . SER A 1 71 ? -3.962 -5.528 -6.467 1.00 97.56 71 SER A N 1
ATOM 554 C CA . SER A 1 71 ? -2.790 -5.328 -5.606 1.00 97.56 71 SER A CA 1
ATOM 555 C C . SER A 1 71 ? -1.564 -4.904 -6.405 1.00 97.56 71 SER A C 1
ATOM 557 O O . SER A 1 71 ? -1.192 -5.551 -7.389 1.00 97.56 71 SER A O 1
ATOM 559 N N . PHE A 1 72 ? -0.913 -3.834 -5.953 1.00 94.94 72 PHE A N 1
ATOM 560 C CA . PHE A 1 72 ? 0.284 -3.286 -6.578 1.00 94.94 72 PHE A CA 1
ATOM 561 C C . PHE A 1 72 ? 1.411 -3.128 -5.565 1.00 94.94 72 PHE A C 1
ATOM 563 O O . PHE A 1 72 ? 1.272 -2.421 -4.568 1.00 94.94 72 PHE A O 1
ATOM 570 N N . SER A 1 73 ? 2.547 -3.767 -5.829 1.00 93.88 73 SER A N 1
ATOM 571 C CA . SER A 1 73 ? 3.723 -3.716 -4.970 1.00 93.88 73 SER A CA 1
ATOM 572 C C . SER A 1 73 ? 4.961 -3.336 -5.769 1.00 93.88 73 SER A C 1
ATOM 574 O O . SER A 1 73 ? 5.276 -3.960 -6.782 1.00 93.88 73 SER A O 1
ATOM 576 N N . VAL A 1 74 ? 5.686 -2.320 -5.312 1.00 90.69 74 VAL A N 1
ATOM 577 C CA . VAL A 1 74 ? 6.980 -1.931 -5.871 1.00 90.69 74 VAL A CA 1
ATOM 578 C C . VAL A 1 74 ? 7.961 -1.691 -4.728 1.00 90.69 74 VAL A C 1
ATOM 580 O O . VAL A 1 74 ? 7.697 -0.947 -3.786 1.00 90.69 74 VAL A O 1
ATOM 583 N N . SER A 1 75 ? 9.130 -2.306 -4.833 1.00 89.12 75 SER A N 1
ATOM 584 C CA . SER A 1 75 ? 10.262 -2.142 -3.933 1.00 89.12 75 SER A CA 1
ATOM 585 C C . SER A 1 75 ? 11.500 -1.775 -4.745 1.00 89.12 75 SER A C 1
ATOM 587 O O . SER A 1 75 ? 11.803 -2.421 -5.747 1.00 89.12 75 SER A O 1
ATOM 589 N N . LEU A 1 76 ? 12.229 -0.733 -4.353 1.00 86.50 76 LEU A N 1
ATOM 590 C CA . LEU A 1 76 ? 13.475 -0.336 -4.998 1.00 86.50 76 LEU A CA 1
ATOM 591 C C . LEU A 1 76 ? 14.667 -0.852 -4.201 1.00 86.50 76 LEU A C 1
ATOM 593 O O . LEU A 1 76 ? 14.863 -0.543 -3.027 1.00 86.50 76 LEU A O 1
ATOM 597 N N . THR A 1 77 ? 15.525 -1.587 -4.890 1.00 78.62 77 THR A N 1
ATOM 598 C CA . THR A 1 77 ? 16.829 -2.007 -4.390 1.00 78.62 77 THR A CA 1
ATOM 599 C C . THR A 1 77 ? 17.869 -0.923 -4.667 1.00 78.62 77 THR A C 1
ATOM 601 O O . THR A 1 77 ? 17.834 -0.245 -5.694 1.00 78.62 77 THR A O 1
ATOM 604 N N . ARG A 1 78 ? 18.831 -0.771 -3.746 1.00 64.69 78 ARG A N 1
ATOM 605 C CA . ARG A 1 78 ? 19.989 0.141 -3.869 1.00 64.69 78 ARG A CA 1
ATOM 606 C C . ARG A 1 78 ? 19.651 1.638 -3.989 1.00 64.69 78 ARG A C 1
ATOM 608 O O . ARG A 1 78 ? 20.429 2.409 -4.548 1.00 64.69 78 ARG A O 1
ATOM 615 N N . CYS A 1 79 ? 18.552 2.087 -3.391 1.00 60.16 79 CYS A N 1
ATOM 616 C CA . CYS A 1 79 ? 18.250 3.512 -3.256 1.00 60.16 79 CYS A CA 1
ATOM 617 C C . CYS A 1 79 ? 18.915 4.113 -2.009 1.00 60.16 79 CYS A C 1
ATOM 619 O O . CYS A 1 79 ? 18.398 3.961 -0.908 1.00 60.16 79 CYS A O 1
ATOM 621 N N . ARG A 1 80 ? 20.044 4.820 -2.165 1.00 57.28 80 ARG A N 1
ATOM 622 C CA . ARG A 1 80 ? 20.570 5.690 -1.088 1.00 57.28 80 ARG A CA 1
ATOM 623 C C . ARG A 1 80 ? 19.949 7.091 -1.095 1.00 57.28 80 ARG A C 1
ATOM 625 O O . ARG A 1 80 ? 19.847 7.707 -0.046 1.00 57.28 80 ARG A O 1
ATOM 632 N N . THR A 1 81 ? 19.527 7.579 -2.261 1.00 57.53 81 THR A N 1
ATOM 633 C CA . THR A 1 81 ? 18.989 8.945 -2.436 1.00 57.53 81 THR A CA 1
ATOM 634 C C . THR A 1 81 ? 17.825 9.033 -3.420 1.00 57.53 81 THR A C 1
ATOM 636 O O . THR A 1 81 ? 17.182 10.073 -3.526 1.00 57.53 81 THR A O 1
ATOM 639 N N . ARG A 1 82 ? 17.549 7.958 -4.169 1.00 63.19 82 ARG A N 1
ATOM 640 C CA . ARG A 1 82 ? 16.481 7.941 -5.168 1.00 63.19 82 ARG A CA 1
ATOM 641 C C . ARG A 1 82 ? 15.198 7.452 -4.543 1.00 63.19 82 ARG A C 1
ATOM 643 O O . ARG A 1 82 ? 15.192 6.467 -3.810 1.00 63.19 82 ARG A O 1
ATOM 650 N N . VAL A 1 83 ? 14.117 8.136 -4.867 1.00 67.44 83 VAL A N 1
ATOM 651 C CA . VAL A 1 83 ? 12.818 7.845 -4.286 1.00 67.44 83 VAL A CA 1
ATOM 652 C C . VAL A 1 83 ? 11.828 7.444 -5.365 1.00 67.44 83 VAL A C 1
ATOM 654 O O . VAL A 1 83 ? 12.060 7.700 -6.551 1.00 67.44 83 VAL A O 1
ATOM 657 N N . MET A 1 84 ? 10.775 6.743 -4.958 1.00 76.69 84 MET A N 1
ATOM 658 C CA . MET A 1 84 ? 9.744 6.282 -5.864 1.00 76.69 84 MET A CA 1
ATOM 659 C C . MET A 1 84 ? 8.727 7.360 -6.191 1.00 76.69 84 MET A C 1
ATOM 661 O O . MET A 1 84 ? 8.000 7.832 -5.316 1.00 76.69 84 MET A O 1
ATOM 665 N N . TYR A 1 85 ? 8.644 7.690 -7.476 1.00 76.81 85 TYR A N 1
ATOM 666 C CA . TYR A 1 85 ? 7.619 8.569 -8.014 1.00 76.81 85 TYR A CA 1
ATOM 667 C C . TYR A 1 85 ? 6.605 7.753 -8.807 1.00 76.81 85 TYR A C 1
ATOM 669 O O . TYR A 1 85 ? 6.936 7.207 -9.859 1.00 76.81 85 TYR A O 1
ATOM 677 N N . VAL A 1 86 ? 5.375 7.692 -8.303 1.00 81.44 86 VAL A N 1
ATOM 678 C CA . VAL A 1 86 ? 4.237 7.162 -9.054 1.00 81.44 86 VAL A CA 1
ATOM 679 C C . VAL A 1 86 ? 3.587 8.341 -9.788 1.00 81.44 86 VAL A C 1
ATOM 681 O O . VAL A 1 86 ? 3.171 9.287 -9.113 1.00 81.44 86 VAL A O 1
ATOM 684 N N . PRO A 1 87 ? 3.522 8.328 -11.136 1.00 82.69 87 PRO A N 1
ATOM 685 C CA . PRO A 1 87 ? 2.864 9.381 -11.903 1.00 82.69 87 PRO A CA 1
ATOM 686 C C . PRO A 1 87 ? 1.447 9.656 -11.403 1.00 82.69 87 PRO A C 1
ATOM 688 O O . PRO A 1 87 ? 0.709 8.731 -11.065 1.00 82.69 87 PRO A O 1
ATOM 691 N N . ALA A 1 88 ? 1.059 10.929 -11.351 1.00 80.69 88 ALA A N 1
ATOM 692 C CA . ALA A 1 88 ? -0.301 11.293 -10.973 1.00 80.69 88 ALA A CA 1
ATOM 693 C C . ALA A 1 88 ? -1.314 10.670 -11.950 1.00 80.69 88 ALA A C 1
ATOM 695 O O . ALA A 1 88 ? -1.065 10.610 -13.152 1.00 80.69 88 ALA A O 1
ATOM 696 N N . GLY A 1 89 ? -2.440 10.185 -11.427 1.00 79.94 89 GLY A N 1
ATOM 697 C CA . GLY A 1 89 ? -3.529 9.625 -12.228 1.00 79.94 89 GLY A CA 1
ATOM 698 C C . GLY A 1 89 ? -3.343 8.183 -12.702 1.00 79.94 89 GLY A C 1
ATOM 699 O O . GLY A 1 89 ? -4.321 7.551 -13.087 1.00 79.94 89 GLY A O 1
ATOM 700 N N . ILE A 1 90 ? -2.136 7.601 -12.640 1.00 86.94 90 ILE A N 1
ATOM 701 C CA . ILE A 1 90 ? -1.949 6.234 -13.156 1.00 86.94 90 ILE A CA 1
ATOM 702 C C . ILE A 1 90 ? -2.776 5.203 -12.385 1.00 86.94 90 ILE A C 1
ATOM 704 O O . ILE A 1 90 ? -3.373 4.307 -12.974 1.00 86.94 90 ILE A O 1
ATOM 708 N N . LEU A 1 91 ? -2.853 5.356 -11.064 1.00 89.25 91 LEU A N 1
ATOM 709 C CA . LEU A 1 91 ? -3.615 4.454 -10.205 1.00 89.25 91 LEU A CA 1
ATOM 710 C C . LEU A 1 91 ? -5.129 4.683 -10.304 1.00 89.25 91 LEU A C 1
ATOM 712 O O . LEU A 1 91 ? -5.890 3.807 -9.903 1.00 89.25 91 LEU A O 1
ATOM 716 N N . ASP A 1 92 ? -5.573 5.795 -10.895 1.00 87.31 92 ASP A N 1
ATOM 717 C CA . ASP A 1 92 ? -6.996 6.055 -11.140 1.00 87.31 92 ASP A CA 1
ATOM 718 C C . ASP A 1 92 ? -7.535 5.154 -12.265 1.00 87.31 92 ASP A C 1
ATOM 720 O O . ASP A 1 92 ? -8.728 4.865 -12.320 1.00 87.31 92 ASP A O 1
ATOM 724 N N . THR A 1 93 ? -6.647 4.615 -13.113 1.00 90.62 93 THR A N 1
ATOM 725 C CA . THR A 1 93 ? -6.984 3.577 -14.107 1.00 90.62 93 THR A CA 1
ATOM 726 C C . THR A 1 93 ? -7.214 2.192 -13.486 1.00 90.62 93 THR A C 1
ATOM 728 O O . THR A 1 93 ? -7.567 1.251 -14.196 1.00 90.62 93 THR A O 1
ATOM 731 N N . ALA A 1 94 ? -7.040 2.058 -12.164 1.00 94.12 94 ALA A N 1
ATOM 732 C CA . ALA A 1 94 ? -7.182 0.817 -11.412 1.00 94.12 94 ALA A CA 1
ATOM 733 C C . ALA A 1 94 ? -8.399 0.860 -10.458 1.00 94.12 94 ALA A C 1
ATOM 735 O O . ALA A 1 94 ? -8.241 0.934 -9.234 1.00 94.12 94 ALA A O 1
ATOM 736 N N . PRO A 1 95 ? -9.645 0.774 -10.968 1.00 93.19 95 PRO A N 1
ATOM 737 C CA . PRO A 1 95 ? -10.861 0.892 -10.153 1.00 93.19 95 PRO A CA 1
ATOM 738 C C . PRO A 1 95 ? -11.007 -0.226 -9.110 1.00 93.19 95 PRO A C 1
ATOM 740 O O . PRO A 1 95 ? -11.740 -0.078 -8.135 1.00 93.19 95 PRO A O 1
ATOM 743 N N . LYS A 1 96 ? -10.308 -1.351 -9.300 1.00 95.31 96 LYS A N 1
ATOM 744 C CA . LYS A 1 96 ? -10.314 -2.501 -8.387 1.00 95.31 96 LYS A CA 1
ATOM 745 C C . LYS A 1 96 ? -9.173 -2.480 -7.370 1.00 95.31 96 LYS A C 1
ATOM 747 O O . LYS A 1 96 ? -9.127 -3.366 -6.522 1.00 95.31 96 LYS A O 1
ATOM 752 N N . LEU A 1 97 ? -8.272 -1.496 -7.426 1.00 95.81 97 LEU A N 1
ATOM 753 C CA . LEU A 1 97 ? -7.067 -1.474 -6.601 1.00 95.81 97 LEU A CA 1
ATOM 754 C C . LEU A 1 97 ? -7.421 -1.314 -5.122 1.00 95.81 97 LEU A C 1
ATOM 756 O O . LEU A 1 97 ? -7.966 -0.292 -4.710 1.00 95.81 97 LEU A O 1
ATOM 760 N N . ARG A 1 98 ? -7.093 -2.328 -4.318 1.00 96.38 98 ARG A N 1
ATOM 761 C CA . ARG A 1 98 ? -7.348 -2.350 -2.871 1.00 96.38 98 ARG A CA 1
ATOM 762 C C . ARG A 1 98 ? -6.081 -2.296 -2.041 1.00 96.38 98 ARG A C 1
ATOM 764 O O . ARG A 1 98 ? -6.137 -1.741 -0.946 1.00 96.38 98 ARG A O 1
ATOM 771 N N . THR A 1 99 ? -4.968 -2.805 -2.561 1.00 97.06 99 THR A N 1
ATOM 772 C CA . THR A 1 99 ? -3.711 -2.905 -1.813 1.00 97.06 99 THR A CA 1
ATOM 773 C C . THR A 1 99 ? -2.566 -2.242 -2.567 1.00 97.06 99 THR A C 1
ATOM 775 O O . THR A 1 99 ? -2.307 -2.551 -3.731 1.00 97.06 99 THR A O 1
ATOM 778 N N . ILE A 1 100 ? -1.840 -1.354 -1.888 1.00 95.25 100 ILE A N 1
ATOM 779 C CA . ILE A 1 100 ? -0.621 -0.722 -2.401 1.00 95.25 100 ILE A CA 1
ATOM 780 C C . ILE A 1 100 ? 0.538 -0.983 -1.440 1.00 95.25 100 ILE A C 1
ATOM 782 O O . ILE A 1 100 ? 0.424 -0.751 -0.238 1.00 95.25 100 ILE A O 1
ATOM 786 N N . CYS A 1 101 ? 1.681 -1.409 -1.973 1.00 93.94 101 CYS A N 1
ATOM 787 C CA . CYS A 1 101 ? 2.930 -1.567 -1.236 1.00 93.94 101 CYS A CA 1
ATOM 788 C C . CYS A 1 101 ? 4.070 -0.822 -1.948 1.00 93.94 101 CYS A C 1
ATOM 790 O O . CYS A 1 101 ? 4.409 -1.179 -3.071 1.00 93.94 101 CYS A O 1
ATOM 792 N N . LEU A 1 102 ? 4.663 0.214 -1.344 1.00 90.69 102 LEU A N 1
ATOM 793 C CA . LEU A 1 102 ? 5.686 1.048 -1.997 1.00 90.69 102 LEU A CA 1
ATOM 794 C C . LEU A 1 102 ? 6.869 1.362 -1.083 1.00 90.69 102 LEU A C 1
ATOM 796 O O . LEU A 1 102 ? 6.726 2.017 -0.049 1.00 90.69 102 LEU A O 1
ATOM 800 N N . TYR A 1 103 ? 8.061 0.961 -1.518 1.00 87.44 103 TYR A N 1
ATOM 801 C CA . TYR A 1 103 ? 9.294 1.095 -0.745 1.00 87.44 103 TYR A CA 1
ATOM 802 C C . TYR A 1 103 ? 10.480 1.488 -1.643 1.00 87.44 103 TYR A C 1
ATOM 804 O O . TYR A 1 103 ? 10.779 0.741 -2.567 1.00 87.44 103 TYR A O 1
ATOM 812 N N . PRO A 1 104 ? 11.219 2.594 -1.408 1.00 84.62 104 PRO A N 1
ATOM 813 C CA . PRO A 1 104 ? 10.902 3.761 -0.586 1.00 84.62 104 PRO A CA 1
ATOM 814 C C . PRO A 1 104 ? 9.902 4.712 -1.263 1.00 84.62 104 PRO A C 1
ATOM 816 O O . PRO A 1 104 ? 10.013 4.960 -2.461 1.00 84.62 104 PRO A O 1
ATOM 819 N N . LEU A 1 105 ? 8.971 5.302 -0.505 1.00 79.38 105 LEU A N 1
ATOM 820 C CA . LEU A 1 105 ? 7.946 6.215 -1.038 1.00 79.38 105 LEU A CA 1
ATOM 821 C C . LEU A 1 105 ? 8.334 7.704 -0.911 1.00 79.38 105 LEU A C 1
ATOM 823 O O . LEU A 1 105 ? 8.682 8.151 0.178 1.00 79.38 105 LEU A O 1
ATOM 827 N N . THR A 1 106 ? 8.148 8.504 -1.975 1.00 70.31 106 THR A N 1
ATOM 828 C CA . THR A 1 106 ? 8.127 9.987 -1.891 1.00 70.31 106 THR A CA 1
ATOM 829 C C . THR A 1 106 ? 6.725 10.541 -2.070 1.00 70.31 106 THR A C 1
ATOM 831 O O . THR A 1 106 ? 6.186 11.211 -1.182 1.00 70.31 106 THR A O 1
ATOM 834 N N . THR A 1 107 ? 6.129 10.287 -3.234 1.00 79.06 107 THR A N 1
ATOM 835 C CA . THR A 1 107 ? 4.914 10.974 -3.674 1.00 79.06 107 THR A CA 1
ATOM 836 C C . THR A 1 107 ? 4.009 9.999 -4.398 1.00 79.06 107 THR A C 1
ATOM 838 O O . THR A 1 107 ? 4.443 9.278 -5.292 1.00 79.06 107 THR A O 1
ATOM 841 N N . ILE A 1 108 ? 2.751 9.990 -3.977 1.00 85.81 108 ILE A N 1
ATOM 842 C CA . ILE A 1 108 ? 1.691 9.173 -4.541 1.00 85.81 108 ILE A CA 1
ATOM 843 C C . ILE A 1 108 ? 0.370 9.912 -4.358 1.00 85.81 108 ILE A C 1
ATOM 845 O O . ILE A 1 108 ? 0.148 10.527 -3.313 1.00 85.81 108 ILE A O 1
ATOM 849 N N . HIS A 1 109 ? -0.485 9.819 -5.371 1.00 86.81 109 HIS A N 1
ATOM 850 C CA . HIS A 1 109 ? -1.911 10.086 -5.254 1.00 86.81 109 HIS A CA 1
ATOM 851 C C . HIS A 1 109 ? -2.603 8.752 -4.981 1.00 86.81 109 HIS A C 1
ATOM 853 O O . HIS A 1 109 ? -2.438 7.805 -5.750 1.00 86.81 109 HIS A O 1
ATOM 859 N N . LEU A 1 110 ? -3.276 8.650 -3.835 1.00 89.94 110 LEU A N 1
ATOM 860 C CA . LEU A 1 110 ? -3.936 7.416 -3.420 1.00 89.94 110 LEU A CA 1
ATOM 861 C C . LEU A 1 110 ? -5.352 7.367 -4.012 1.00 89.94 110 LEU A C 1
ATOM 863 O O . LEU A 1 110 ? -6.074 8.357 -3.882 1.00 89.94 110 LEU A O 1
ATOM 867 N N . PRO A 1 111 ? -5.771 6.237 -4.607 1.00 90.19 111 PRO A N 1
ATOM 868 C CA . PRO A 1 111 ? -7.162 6.039 -4.997 1.00 90.19 111 PRO A CA 1
ATOM 869 C C . PRO A 1 111 ? -8.085 6.042 -3.776 1.00 90.19 111 PRO A C 1
ATOM 871 O O . PRO A 1 111 ? -7.713 5.550 -2.708 1.00 90.19 111 PRO A O 1
ATOM 874 N N . GLN A 1 112 ? -9.308 6.546 -3.937 1.00 88.06 112 GLN A N 1
ATOM 875 C CA . GLN A 1 112 ? -10.266 6.661 -2.830 1.00 88.06 112 GLN A CA 1
ATOM 876 C C . GLN A 1 112 ? -10.694 5.298 -2.269 1.00 88.06 112 GLN A C 1
ATOM 878 O O . GLN A 1 112 ? -10.885 5.170 -1.065 1.00 88.06 112 GLN A O 1
ATOM 883 N N . GLN A 1 113 ? -10.770 4.280 -3.131 1.00 90.69 113 GLN A N 1
ATOM 884 C CA . GLN A 1 113 ? -11.193 2.916 -2.806 1.00 90.69 113 GLN A CA 1
ATOM 885 C C . GLN A 1 113 ? -10.114 2.061 -2.111 1.00 90.69 113 GLN A C 1
ATOM 887 O O . GLN A 1 113 ? -10.308 0.854 -1.908 1.00 90.69 113 GLN A O 1
ATOM 892 N N . LEU A 1 114 ? -8.950 2.642 -1.810 1.00 94.62 114 LEU A N 1
ATOM 893 C CA . LEU A 1 114 ? -7.813 1.921 -1.252 1.00 94.62 114 LEU A CA 1
ATOM 894 C C . LEU A 1 114 ? -8.118 1.425 0.168 1.00 94.62 114 LEU A C 1
ATOM 896 O O . LEU A 1 114 ? -8.413 2.213 1.063 1.00 94.62 114 LEU A O 1
ATOM 900 N N . ALA A 1 115 ? -7.986 0.117 0.385 1.00 96.56 115 ALA A N 1
ATOM 901 C CA . ALA A 1 115 ? -8.248 -0.517 1.675 1.00 96.56 115 ALA A CA 1
ATOM 902 C C . ALA A 1 115 ? -6.964 -0.759 2.480 1.00 96.56 115 ALA A C 1
ATOM 904 O O . ALA A 1 115 ? -6.989 -0.704 3.712 1.00 96.56 115 ALA A O 1
ATOM 905 N N . GLU A 1 116 ? -5.842 -1.001 1.798 1.00 97.62 116 GLU A N 1
ATOM 906 C CA . GLU A 1 116 ? -4.569 -1.348 2.420 1.00 97.62 116 GLU A CA 1
ATOM 907 C C . GLU A 1 116 ? -3.396 -0.584 1.803 1.00 97.62 116 GLU A C 1
ATOM 909 O O . GLU A 1 116 ? -3.210 -0.552 0.584 1.00 97.62 116 GLU A O 1
ATOM 914 N N . LEU A 1 117 ? -2.556 -0.008 2.659 1.00 96.00 117 LEU A N 1
ATOM 915 C CA . LEU A 1 117 ? -1.387 0.751 2.241 1.00 96.00 117 LEU A CA 1
ATOM 916 C C . LEU A 1 117 ? -0.182 0.372 3.096 1.00 96.00 117 LEU A C 1
ATOM 918 O O . LEU A 1 117 ? -0.214 0.466 4.322 1.00 96.00 117 LEU A O 1
ATOM 922 N N . ASN A 1 118 ? 0.890 -0.041 2.431 1.00 94.44 118 ASN A N 1
ATOM 923 C CA . ASN A 1 118 ? 2.147 -0.448 3.036 1.00 94.44 118 ASN A CA 1
ATOM 924 C C . ASN A 1 118 ? 3.301 0.379 2.459 1.00 94.44 118 ASN A C 1
ATOM 926 O O . ASN A 1 118 ? 3.608 0.267 1.277 1.00 94.44 118 ASN A O 1
ATOM 930 N N . VAL A 1 119 ? 3.931 1.243 3.250 1.00 91.69 119 VAL A N 1
ATOM 931 C CA . VAL A 1 119 ? 4.881 2.234 2.721 1.00 91.69 119 VAL A CA 1
ATOM 932 C C . VAL A 1 119 ? 6.050 2.502 3.653 1.00 91.69 119 VAL A C 1
ATOM 934 O O . VAL A 1 119 ? 5.955 2.375 4.867 1.00 91.69 119 VAL A O 1
ATOM 937 N N . GLY A 1 120 ? 7.161 2.976 3.106 1.00 85.50 120 GLY A N 1
ATOM 938 C CA . GLY A 1 120 ? 8.207 3.584 3.923 1.00 85.50 120 GLY A CA 1
ATOM 939 C C . GLY A 1 120 ? 9.598 3.477 3.316 1.00 85.50 120 GLY A C 1
ATOM 940 O O . GLY A 1 120 ? 9.770 2.782 2.324 1.00 85.50 120 GLY A O 1
ATOM 941 N N . PRO A 1 121 ? 10.613 4.144 3.882 1.00 87.06 121 PRO A N 1
ATOM 942 C CA . PRO A 1 121 ? 10.531 5.079 5.003 1.00 87.06 121 PRO A CA 1
ATOM 943 C C . PRO A 1 121 ? 9.735 6.356 4.666 1.00 87.06 121 PRO A C 1
ATOM 945 O O . PRO A 1 121 ? 9.915 6.924 3.592 1.00 87.06 121 PRO A O 1
ATOM 948 N N . ILE A 1 122 ? 8.878 6.822 5.581 1.00 84.75 122 ILE A N 1
ATOM 949 C CA . ILE A 1 122 ? 8.142 8.097 5.487 1.00 84.75 122 ILE A CA 1
ATOM 950 C C . ILE A 1 122 ? 8.239 8.901 6.791 1.00 84.75 122 ILE A C 1
ATOM 952 O O . ILE A 1 122 ? 8.474 8.348 7.861 1.00 84.75 122 ILE A O 1
ATOM 956 N N . THR A 1 123 ? 8.016 10.213 6.722 1.00 83.25 123 THR A N 1
ATOM 957 C CA . THR A 1 123 ? 7.906 11.056 7.922 1.00 83.25 123 THR A CA 1
ATOM 958 C C . THR A 1 123 ? 6.512 10.955 8.539 1.00 83.25 123 THR A C 1
ATOM 960 O O . THR A 1 123 ? 5.542 10.586 7.874 1.00 83.25 123 THR A O 1
ATOM 963 N N . MET A 1 124 ? 6.374 11.371 9.798 1.00 79.56 124 MET A N 1
ATOM 964 C CA . MET A 1 124 ? 5.062 11.432 10.445 1.00 79.56 124 MET A CA 1
ATOM 965 C C . MET A 1 124 ? 4.083 12.378 9.731 1.00 79.56 124 MET A C 1
ATOM 967 O O . MET A 1 124 ? 2.905 12.067 9.580 1.00 79.56 124 MET A O 1
ATOM 971 N N . GLN A 1 125 ? 4.552 13.533 9.257 1.00 82.25 125 GLN A N 1
ATOM 972 C CA . GLN A 1 125 ? 3.696 14.442 8.491 1.00 82.25 125 GLN A CA 1
ATOM 973 C C . GLN A 1 125 ? 3.154 13.758 7.232 1.00 82.25 125 GLN A C 1
ATOM 975 O O . GLN A 1 125 ? 1.984 13.924 6.890 1.00 82.25 125 GLN A O 1
ATOM 980 N N . LYS A 1 126 ? 3.988 12.950 6.565 1.00 85.00 126 LYS A N 1
ATOM 981 C CA . LYS A 1 126 ? 3.558 12.167 5.410 1.00 85.00 126 LYS A CA 1
ATOM 982 C C . LYS A 1 126 ? 2.544 11.095 5.807 1.00 85.00 126 LYS A C 1
ATOM 984 O O . LYS A 1 126 ? 1.585 10.920 5.069 1.00 85.00 126 LYS A O 1
ATOM 989 N N . LEU A 1 127 ? 2.699 10.438 6.960 1.00 87.69 127 LEU A N 1
ATOM 990 C CA . LEU A 1 127 ? 1.692 9.512 7.496 1.00 87.69 127 LEU A CA 1
ATOM 991 C C . LEU A 1 127 ? 0.326 10.194 7.624 1.00 87.69 127 LEU A C 1
ATOM 993 O O . LEU A 1 127 ? -0.648 9.698 7.067 1.00 87.69 127 LEU A O 1
ATOM 997 N N . LEU A 1 128 ? 0.257 11.348 8.293 1.00 85.50 128 LEU A N 1
ATOM 998 C CA . LEU A 1 128 ? -1.010 12.064 8.490 1.00 85.50 128 LEU A CA 1
ATOM 999 C C . LEU A 1 128 ? -1.621 12.507 7.158 1.00 85.50 128 LEU A C 1
ATOM 1001 O O . LEU A 1 128 ? -2.825 12.378 6.956 1.00 85.50 128 LEU A O 1
ATOM 1005 N N . HIS A 1 129 ? -0.782 12.967 6.228 1.00 87.19 129 HIS A N 1
ATOM 1006 C CA . HIS A 1 129 ? -1.217 13.321 4.883 1.00 87.19 129 HIS A CA 1
ATOM 1007 C C . HIS A 1 129 ? -1.791 12.116 4.121 1.00 87.19 129 HIS A C 1
ATOM 1009 O O . HIS A 1 129 ? -2.860 12.227 3.527 1.00 87.19 129 HIS A O 1
ATOM 1015 N N . LEU A 1 130 ? -1.129 10.955 4.166 1.00 89.94 130 LEU A N 1
ATOM 1016 C CA . LEU A 1 130 ? -1.607 9.735 3.507 1.00 89.94 130 LEU A CA 1
ATOM 1017 C C . LEU A 1 130 ? -2.928 9.248 4.109 1.00 89.94 130 LEU A C 1
ATOM 1019 O O . LEU A 1 130 ? -3.829 8.896 3.354 1.00 89.94 130 LEU A O 1
ATOM 1023 N N . LEU A 1 131 ? -3.072 9.294 5.438 1.00 89.75 131 LEU A N 1
ATOM 1024 C CA . LEU A 1 131 ? -4.345 8.992 6.092 1.00 89.75 131 LEU A CA 1
ATOM 1025 C C . LEU A 1 131 ? -5.436 9.960 5.622 1.00 89.75 131 LEU A C 1
ATOM 1027 O O . LEU A 1 131 ? -6.493 9.518 5.196 1.00 89.75 131 LEU A O 1
ATOM 1031 N N . SER A 1 132 ? -5.178 11.271 5.591 1.00 88.00 132 SER A N 1
ATOM 1032 C CA . SER A 1 132 ? -6.175 12.238 5.103 1.00 88.00 132 SER A CA 1
ATOM 1033 C C . SER A 1 132 ? -6.561 12.052 3.628 1.00 88.00 132 SER A C 1
ATOM 1035 O O . SER A 1 132 ? -7.679 12.383 3.249 1.00 88.00 132 SER A O 1
ATOM 1037 N N . ALA A 1 133 ? -5.654 11.518 2.803 1.00 88.44 133 ALA A N 1
ATOM 1038 C CA . ALA A 1 133 ? -5.863 11.335 1.368 1.00 88.44 133 ALA A CA 1
ATOM 1039 C C . ALA A 1 133 ? -6.635 10.054 1.008 1.00 88.44 133 ALA A C 1
ATOM 1041 O O . ALA A 1 133 ? -7.192 9.979 -0.083 1.00 88.44 133 ALA A O 1
ATOM 1042 N N . ALA A 1 134 ? -6.678 9.058 1.894 1.00 90.75 134 ALA A N 1
ATOM 1043 C CA . ALA A 1 134 ? -7.376 7.796 1.662 1.00 90.75 134 ALA A CA 1
ATOM 1044 C C . ALA A 1 134 ? -8.368 7.550 2.804 1.00 90.75 134 ALA A C 1
ATOM 1046 O O . ALA A 1 134 ? -7.972 6.936 3.785 1.00 90.75 134 ALA A O 1
ATOM 1047 N N . PRO A 1 135 ? -9.626 8.022 2.733 1.00 88.25 135 PRO A N 1
ATOM 1048 C CA . PRO A 1 135 ? -10.588 7.959 3.843 1.00 88.25 135 PRO A CA 1
ATOM 1049 C C . PRO A 1 135 ? -11.176 6.562 4.113 1.00 88.25 135 PRO A C 1
ATOM 1051 O O . PRO A 1 135 ? -11.719 6.332 5.193 1.00 88.25 135 PRO A O 1
ATOM 1054 N N . GLU A 1 136 ? -11.067 5.623 3.168 1.00 91.12 136 GLU A N 1
ATOM 1055 C CA . GLU A 1 136 ? -11.562 4.241 3.311 1.00 91.12 136 GLU A CA 1
ATOM 1056 C C . GLU A 1 136 ? -10.492 3.244 3.790 1.00 91.12 136 GLU A C 1
ATOM 1058 O O . GLU A 1 136 ? -10.768 2.049 3.928 1.00 91.12 136 GLU A O 1
ATOM 1063 N N . LEU A 1 137 ? -9.274 3.720 4.061 1.00 95.44 137 LEU A N 1
ATOM 1064 C CA . LEU A 1 137 ? -8.140 2.883 4.428 1.00 95.44 137 LEU A CA 1
ATOM 1065 C C . LEU A 1 137 ? -8.400 2.142 5.747 1.00 95.44 137 LEU A C 1
ATOM 1067 O O . LEU A 1 137 ? -8.632 2.745 6.795 1.00 95.44 137 LEU A O 1
ATOM 1071 N N . ARG A 1 138 ? -8.308 0.811 5.707 1.00 96.38 138 ARG A N 1
ATOM 1072 C CA . ARG A 1 138 ? -8.523 -0.072 6.865 1.00 96.38 138 ARG A CA 1
ATOM 1073 C C . ARG A 1 138 ? -7.225 -0.598 7.449 1.00 96.38 138 ARG A C 1
ATOM 1075 O O . ARG A 1 138 ? -7.138 -0.772 8.663 1.00 96.38 138 ARG A O 1
ATOM 1082 N N . VAL A 1 139 ? -6.227 -0.838 6.602 1.00 97.00 139 VAL A N 1
ATOM 1083 C CA . VAL A 1 139 ? -4.919 -1.363 7.000 1.00 97.00 139 VAL A CA 1
ATOM 1084 C C . VAL A 1 139 ? -3.837 -0.385 6.574 1.00 97.00 139 VAL A C 1
ATOM 1086 O O . VAL A 1 139 ? -3.656 -0.119 5.386 1.00 97.00 139 VAL A O 1
ATOM 1089 N N . PHE A 1 140 ? -3.074 0.114 7.539 1.00 94.75 140 PHE A N 1
ATOM 1090 C CA . PHE A 1 140 ? -1.932 0.970 7.273 1.00 94.75 140 PHE A CA 1
ATOM 1091 C C . PHE A 1 140 ? -0.671 0.400 7.907 1.00 94.75 140 PHE A C 1
ATOM 1093 O O . PHE A 1 140 ? -0.610 0.154 9.111 1.00 94.75 140 PHE A O 1
ATOM 1100 N N . ARG A 1 141 ? 0.344 0.178 7.075 1.00 93.94 141 ARG A N 1
ATOM 1101 C CA . ARG A 1 141 ? 1.659 -0.311 7.477 1.00 93.94 141 ARG A CA 1
ATOM 1102 C C . ARG A 1 141 ? 2.694 0.718 7.055 1.00 93.94 141 ARG A C 1
ATOM 1104 O O . ARG A 1 141 ? 2.769 1.065 5.877 1.00 93.94 141 ARG A O 1
ATOM 1111 N N . ALA A 1 142 ? 3.474 1.224 8.000 1.00 89.88 142 ALA A N 1
ATOM 1112 C CA . ALA A 1 142 ? 4.457 2.253 7.702 1.00 89.88 142 ALA A CA 1
ATOM 1113 C C . ALA A 1 142 ? 5.800 2.000 8.379 1.00 89.88 142 ALA A C 1
ATOM 1115 O O . ALA A 1 142 ? 5.857 1.750 9.582 1.00 89.88 142 ALA A O 1
ATOM 1116 N N . ARG A 1 143 ? 6.889 2.160 7.621 1.00 87.69 143 ARG A N 1
ATOM 1117 C CA . ARG A 1 143 ? 8.216 2.410 8.193 1.00 87.69 143 ARG A CA 1
ATOM 1118 C C . ARG A 1 143 ? 8.406 3.917 8.374 1.00 87.69 143 ARG A C 1
ATOM 1120 O O . ARG A 1 143 ? 8.349 4.655 7.390 1.00 87.69 143 ARG A O 1
ATOM 1127 N N . LEU A 1 144 ? 8.609 4.380 9.604 1.00 82.81 144 LEU A N 1
ATOM 1128 C CA . LEU A 1 144 ? 8.761 5.796 9.942 1.00 82.81 144 LEU A CA 1
ATOM 1129 C C . LEU A 1 144 ? 10.236 6.182 10.089 1.00 82.81 144 LEU A C 1
ATOM 1131 O O . LEU A 1 144 ? 10.965 5.553 10.852 1.00 82.81 144 LEU A O 1
ATOM 1135 N N . SER A 1 145 ? 10.655 7.243 9.396 1.00 79.31 145 SER A N 1
ATOM 1136 C CA . SER A 1 145 ? 12.009 7.806 9.474 1.00 79.31 145 SER A CA 1
ATOM 1137 C C . SER A 1 145 ? 12.093 9.063 10.345 1.00 79.31 145 SER A C 1
ATOM 1139 O O . SER A 1 145 ? 11.087 9.704 10.663 1.00 79.31 145 SER A O 1
ATOM 1141 N N . THR A 1 146 ? 13.326 9.442 10.702 1.00 61.03 146 THR A N 1
ATOM 1142 C CA . THR A 1 146 ? 13.695 10.627 11.499 1.00 61.03 146 THR A CA 1
ATOM 1143 C C . THR A 1 146 ? 13.503 11.925 10.719 1.00 61.03 146 THR A C 1
ATOM 1145 O O . THR A 1 146 ? 14.453 12.623 10.377 1.00 61.03 146 THR A O 1
ATOM 1148 N N . GLY A 1 147 ? 12.260 12.253 10.392 1.00 56.84 147 GLY A N 1
ATOM 1149 C CA . GLY A 1 147 ? 11.880 13.572 9.905 1.00 56.84 147 GLY A CA 1
ATOM 1150 C C . GLY A 1 147 ? 11.083 14.282 10.983 1.00 56.84 147 GLY A C 1
ATOM 1151 O O . GLY A 1 147 ? 9.886 14.031 11.115 1.00 56.84 147 GLY A O 1
ATOM 1152 N N . GLY A 1 148 ? 11.750 15.146 11.754 1.00 55.78 148 GLY A N 1
ATOM 1153 C CA . GLY A 1 148 ? 11.139 15.997 12.773 1.00 55.78 148 GLY A CA 1
ATOM 1154 C C . GLY A 1 148 ? 10.220 17.035 12.140 1.00 55.78 148 GLY A C 1
ATOM 1155 O O . GLY A 1 148 ? 10.607 18.178 11.931 1.00 55.78 148 GLY A O 1
ATOM 1156 N N . ALA A 1 149 ? 8.997 16.635 11.818 1.00 53.53 149 ALA A N 1
ATOM 1157 C CA . ALA A 1 149 ? 7.952 17.574 11.467 1.00 53.53 149 ALA A CA 1
ATOM 1158 C C . ALA A 1 149 ? 7.205 17.977 12.740 1.00 53.53 149 ALA A C 1
ATOM 1160 O O . ALA A 1 149 ? 6.730 17.124 13.494 1.00 53.53 149 ALA A O 1
ATOM 1161 N N . ARG A 1 150 ? 7.064 19.287 12.960 1.00 57.78 150 ARG A N 1
ATOM 1162 C CA . ARG A 1 150 ? 6.057 19.812 13.882 1.00 57.78 150 ARG A CA 1
ATOM 1163 C C . ARG A 1 150 ? 4.698 19.444 13.303 1.00 57.78 150 ARG A C 1
ATOM 1165 O O . ARG A 1 150 ? 4.287 19.994 12.286 1.00 57.78 150 ARG A O 1
ATOM 1172 N N . VAL A 1 151 ? 4.022 18.484 13.919 1.00 61.56 151 VAL A N 1
ATOM 1173 C CA . VAL A 1 151 ? 2.627 18.209 13.590 1.00 61.56 151 VAL A CA 1
ATOM 1174 C C . VAL A 1 151 ? 1.797 19.357 14.156 1.00 61.56 151 VAL A C 1
ATOM 1176 O O . VAL A 1 151 ? 1.787 19.589 15.363 1.00 61.56 151 VAL A O 1
ATOM 1179 N N . LEU A 1 152 ? 1.173 20.119 13.261 1.00 60.72 152 LEU A N 1
ATOM 1180 C CA . LEU A 1 152 ? 0.403 21.318 13.602 1.00 60.72 152 LEU A CA 1
ATOM 1181 C C . LEU A 1 152 ? -1.092 21.028 13.770 1.00 60.72 152 LEU A C 1
ATOM 1183 O O . LEU A 1 152 ? -1.817 21.874 14.285 1.00 60.72 152 LEU A O 1
ATOM 1187 N N . THR A 1 153 ? -1.559 19.853 13.344 1.00 70.75 153 THR A N 1
ATOM 1188 C CA . THR A 1 153 ? -2.984 19.529 13.268 1.00 70.75 153 THR A CA 1
ATOM 1189 C C . THR A 1 153 ? -3.275 18.134 13.800 1.00 70.75 153 THR A C 1
ATOM 1191 O O . THR A 1 153 ? -2.587 17.165 13.478 1.00 70.75 153 THR A O 1
ATOM 1194 N N . SER A 1 154 ? -4.318 18.045 14.624 1.00 80.06 154 SER A N 1
ATOM 1195 C CA . SER A 1 154 ? -4.872 16.771 15.075 1.00 80.06 154 SER A CA 1
ATOM 1196 C C . SER A 1 154 ? -5.734 16.154 13.973 1.00 80.06 154 SER A C 1
ATOM 1198 O O . SER A 1 154 ? -6.529 16.850 13.345 1.00 80.06 154 SER A O 1
ATOM 1200 N N . LEU A 1 155 ? -5.600 14.848 13.756 1.00 85.75 155 LEU A N 1
ATOM 1201 C CA . LEU A 1 155 ? -6.360 14.058 12.796 1.00 85.75 155 LEU A CA 1
ATOM 1202 C C . LEU A 1 155 ? -7.170 12.993 13.539 1.00 85.75 155 LEU A C 1
ATOM 1204 O O . LEU A 1 155 ? -6.609 12.161 14.254 1.00 85.75 155 LEU A O 1
ATOM 1208 N N . THR A 1 156 ? -8.483 12.994 13.322 1.00 87.19 156 THR A N 1
ATOM 1209 C CA . THR A 1 156 ? -9.342 11.863 13.688 1.00 87.19 156 THR A CA 1
ATOM 1210 C C . THR A 1 156 ? -9.592 11.031 12.445 1.00 87.19 156 THR A C 1
ATOM 1212 O O . THR A 1 156 ? -10.029 11.565 11.429 1.00 87.19 156 THR A O 1
ATOM 1215 N N . TYR A 1 157 ? -9.303 9.737 12.519 1.00 88.69 157 TYR A N 1
ATOM 1216 C CA . TYR A 1 157 ? -9.407 8.833 11.387 1.00 88.69 157 TYR A CA 1
ATOM 1217 C C . TYR A 1 157 ? -10.231 7.599 11.759 1.00 88.69 157 TYR A C 1
ATOM 1219 O O . TYR A 1 157 ? -9.791 6.756 12.536 1.00 88.69 157 TYR A O 1
ATOM 1227 N N . THR A 1 158 ? -11.443 7.503 11.220 1.00 88.94 158 THR A N 1
ATOM 1228 C CA . THR A 1 158 ? -12.478 6.571 11.693 1.00 88.94 158 THR A CA 1
ATOM 1229 C C . THR A 1 158 ? -12.479 5.217 10.990 1.00 88.94 158 THR A C 1
ATOM 1231 O O . THR A 1 158 ? -13.014 4.268 11.540 1.00 88.94 158 THR A O 1
ATOM 1234 N N . SER A 1 159 ? -11.889 5.087 9.803 1.00 91.69 159 SER A N 1
ATOM 1235 C CA . SER A 1 159 ? -11.960 3.833 9.032 1.00 91.69 159 SER A CA 1
ATOM 1236 C C . SER A 1 159 ? -10.842 2.837 9.360 1.00 91.69 159 SER A C 1
ATOM 1238 O O . SER A 1 159 ? -10.949 1.656 9.026 1.00 91.69 159 SER A O 1
ATOM 1240 N N . LEU A 1 160 ? -9.765 3.295 10.009 1.00 93.31 160 LEU A N 1
ATOM 1241 C CA . LEU A 1 160 ? -8.550 2.503 10.190 1.00 93.31 160 LEU A CA 1
ATOM 1242 C C . LEU A 1 160 ? -8.741 1.474 11.304 1.00 93.31 160 LEU A C 1
ATOM 1244 O O . LEU A 1 160 ? -9.005 1.820 12.454 1.00 93.31 160 LEU A O 1
ATOM 1248 N N . GLN A 1 161 ? -8.552 0.207 10.947 1.00 93.75 161 GLN A N 1
ATOM 1249 C CA . GLN A 1 161 ? -8.705 -0.944 11.833 1.00 93.75 161 GLN A CA 1
ATOM 1250 C C . GLN A 1 161 ? -7.353 -1.499 12.280 1.00 93.75 161 GLN A C 1
ATOM 1252 O O . GLN A 1 161 ? -7.203 -1.954 13.414 1.00 93.75 161 GLN A O 1
ATOM 1257 N N . VAL A 1 162 ? -6.356 -1.454 11.399 1.00 94.06 162 VAL A N 1
ATOM 1258 C CA . VAL A 1 162 ? -5.062 -2.098 11.603 1.00 94.06 162 VAL A CA 1
ATOM 1259 C C . VAL A 1 162 ? -3.943 -1.101 11.320 1.00 94.06 162 VAL A C 1
ATOM 1261 O O . VAL A 1 162 ? -3.838 -0.582 10.209 1.00 94.06 162 VAL A O 1
ATOM 1264 N N . LEU A 1 163 ? -3.093 -0.853 12.317 1.00 91.19 163 LEU A N 1
ATOM 1265 C CA . LEU A 1 163 ? -1.953 0.059 12.237 1.00 91.19 163 LEU A CA 1
ATOM 1266 C C . LEU A 1 163 ? -0.667 -0.673 12.635 1.00 91.19 163 LEU A C 1
ATOM 1268 O O . LEU A 1 163 ? -0.492 -1.051 13.792 1.00 91.19 163 LEU A O 1
ATOM 1272 N N . LEU A 1 164 ? 0.234 -0.875 11.672 1.00 90.81 164 LEU A N 1
ATOM 1273 C CA . LEU A 1 164 ? 1.549 -1.479 11.903 1.00 90.81 164 LEU A CA 1
ATOM 1274 C C . LEU A 1 164 ? 2.630 -0.443 11.635 1.00 90.81 164 LEU A C 1
ATOM 1276 O O . LEU A 1 164 ? 2.693 0.154 10.559 1.00 90.81 164 LEU A O 1
ATOM 1280 N N . LEU A 1 165 ? 3.501 -0.244 12.610 1.00 86.69 165 LEU A N 1
ATOM 1281 C CA . LEU A 1 165 ? 4.495 0.809 12.600 1.00 86.69 165 LEU A CA 1
ATOM 1282 C C . LEU A 1 165 ? 5.867 0.222 12.879 1.00 86.69 165 LEU A C 1
ATOM 1284 O O . LEU A 1 165 ? 6.146 -0.297 13.958 1.00 86.69 165 LEU A O 1
ATOM 1288 N N . ARG A 1 166 ? 6.757 0.378 11.909 1.00 84.94 166 ARG A N 1
ATOM 1289 C CA . ARG A 1 166 ? 8.176 0.121 12.091 1.00 84.94 166 ARG A CA 1
ATOM 1290 C C . ARG A 1 166 ? 8.882 1.450 12.265 1.00 84.94 166 ARG A C 1
ATOM 1292 O O . ARG A 1 166 ? 8.989 2.222 11.317 1.00 84.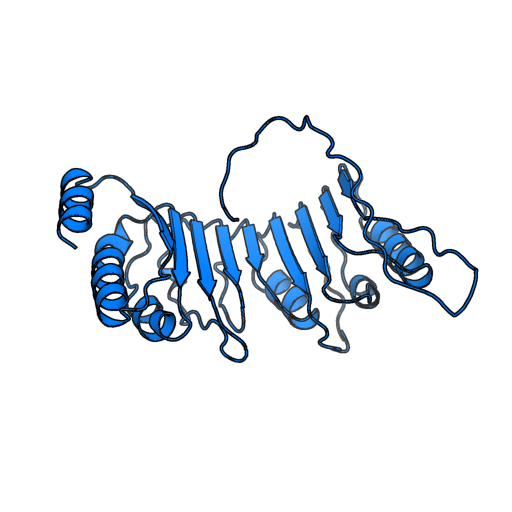94 166 ARG A O 1
ATOM 1299 N N . LEU A 1 167 ? 9.320 1.749 13.475 1.00 76.38 167 LEU A N 1
ATOM 1300 C CA . LEU A 1 167 ? 10.041 2.986 13.748 1.00 76.38 167 LEU A CA 1
ATOM 1301 C C . LEU A 1 167 ? 11.512 2.753 13.392 1.00 76.38 167 LEU A C 1
ATOM 1303 O O . LEU A 1 167 ? 12.048 1.704 13.704 1.00 76.38 167 LEU A O 1
ATOM 1307 N N . ASP A 1 168 ? 12.173 3.678 12.702 1.00 68.62 168 ASP A N 1
ATOM 1308 C CA . ASP A 1 168 ? 13.636 3.605 12.590 1.00 68.62 168 ASP A CA 1
ATOM 1309 C C . ASP A 1 168 ? 14.307 4.191 13.841 1.00 68.62 168 ASP A C 1
ATOM 1311 O O . ASP A 1 168 ? 15.414 3.787 14.180 1.00 68.62 168 ASP A O 1
ATOM 1315 N N . PHE A 1 169 ? 13.631 5.121 14.536 1.00 62.62 169 PHE A N 1
ATOM 1316 C CA . PHE A 1 169 ? 14.068 5.733 15.795 1.00 62.62 169 PHE A CA 1
ATOM 1317 C C . PHE A 1 169 ? 12.868 6.229 16.628 1.00 62.62 169 PHE A C 1
ATOM 1319 O O . PHE A 1 169 ? 11.778 6.478 16.107 1.00 62.62 169 PHE A O 1
ATOM 1326 N N . LEU A 1 170 ? 13.099 6.377 17.933 1.00 57.28 170 LEU A N 1
ATOM 1327 C CA . LEU A 1 170 ? 12.107 6.541 18.997 1.00 57.28 170 LEU A CA 1
ATOM 1328 C C . LEU A 1 170 ? 11.614 7.989 19.160 1.00 57.28 170 LEU A C 1
ATOM 1330 O O . LEU A 1 170 ? 12.246 8.819 19.814 1.00 57.28 170 LEU A O 1
ATOM 1334 N N . SER A 1 171 ? 10.469 8.311 18.551 1.00 65.69 171 SER A N 1
ATOM 1335 C CA . SER A 1 171 ? 9.581 9.327 19.122 1.00 65.69 171 SER A CA 1
ATOM 1336 C C . SER A 1 171 ? 8.126 9.048 18.764 1.00 65.69 171 SER A C 1
ATOM 1338 O O . SER A 1 171 ? 7.652 9.374 17.674 1.00 65.69 171 SER A O 1
ATOM 1340 N N . LEU A 1 172 ? 7.380 8.509 19.729 1.00 69.12 172 LEU A N 1
ATOM 1341 C CA . LEU A 1 172 ? 5.918 8.412 19.661 1.00 69.12 172 LEU A CA 1
ATOM 1342 C C . LEU A 1 172 ? 5.196 9.750 19.897 1.00 69.12 172 LEU A C 1
ATOM 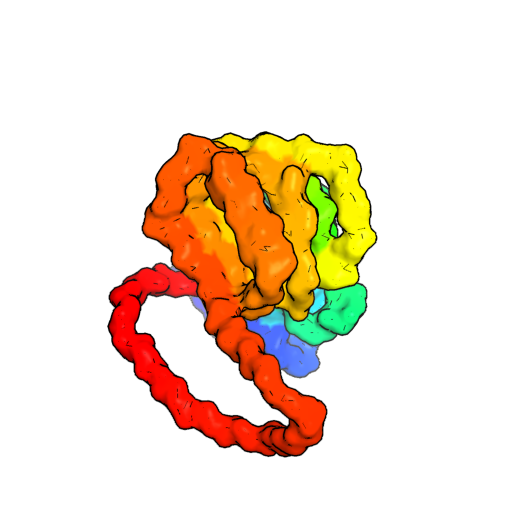1344 O O . LEU A 1 172 ? 3.969 9.816 19.809 1.00 69.12 172 LEU A O 1
ATOM 1348 N N . SER A 1 173 ? 5.931 10.830 20.174 1.00 67.75 173 SER A N 1
ATOM 1349 C CA . SER A 1 173 ? 5.359 12.149 20.464 1.00 67.75 173 SER A CA 1
ATOM 1350 C C . SER A 1 173 ? 4.311 12.640 19.457 1.00 67.75 173 SER A C 1
ATOM 1352 O O . SER A 1 173 ? 3.373 13.309 19.893 1.00 67.75 173 SER A O 1
ATOM 1354 N N . PRO A 1 174 ? 4.361 12.316 18.149 1.00 69.56 174 PRO A N 1
ATOM 1355 C CA . PRO A 1 174 ? 3.345 12.807 17.234 1.00 69.56 174 PRO A CA 1
ATOM 1356 C C . PRO A 1 174 ? 2.033 12.008 17.250 1.00 69.56 174 PRO A C 1
ATOM 1358 O O . PRO A 1 174 ? 1.030 12.495 16.731 1.00 69.56 174 PRO A O 1
ATOM 1361 N N . PHE A 1 175 ? 1.985 10.826 17.879 1.00 73.81 175 PHE A N 1
ATOM 1362 C CA . PHE A 1 175 ? 0.720 10.103 18.080 1.00 73.81 175 PHE A CA 1
ATOM 1363 C C . PHE A 1 175 ? -0.256 10.891 18.952 1.00 73.81 175 PHE A C 1
ATOM 1365 O O . PHE A 1 175 ? -1.464 10.673 18.875 1.00 73.81 175 PHE A O 1
ATOM 1372 N N . LYS A 1 176 ? 0.217 11.895 19.707 1.00 76.00 176 LYS A N 1
ATOM 1373 C CA . LYS A 1 176 ? -0.652 12.857 20.399 1.00 76.00 176 LYS A CA 1
ATOM 1374 C C . LYS A 1 176 ? -1.577 13.642 19.464 1.00 76.00 176 LYS A C 1
ATOM 1376 O O . LYS A 1 176 ? -2.556 14.207 19.931 1.00 76.00 176 LYS A O 1
ATOM 1381 N N . TYR A 1 177 ? -1.332 13.629 18.161 1.00 78.00 177 TYR A N 1
ATOM 1382 C CA . TYR A 1 177 ? -2.179 14.286 17.169 1.00 78.00 177 TYR A CA 1
ATOM 1383 C C . TYR A 1 177 ? -3.044 13.312 16.371 1.00 78.00 177 TYR A C 1
ATOM 1385 O O . TYR A 1 177 ? -3.777 13.748 15.498 1.00 78.00 177 TYR A O 1
ATOM 1393 N N . LEU A 1 178 ? -2.979 12.009 16.643 1.00 83.19 178 LEU A N 1
ATOM 1394 C CA . LEU A 1 178 ? -3.758 11.007 15.925 1.00 83.19 178 LEU A CA 1
ATOM 1395 C C . LEU A 1 178 ? -4.799 10.379 16.858 1.00 83.19 178 LEU A C 1
ATOM 1397 O O . LEU A 1 178 ? -4.478 9.932 17.960 1.00 83.19 178 LEU A O 1
ATOM 1401 N N . THR A 1 179 ? -6.047 10.329 16.406 1.00 87.56 179 THR A N 1
ATOM 1402 C CA . THR A 1 179 ? -7.155 9.648 17.083 1.00 87.56 179 THR A CA 1
ATOM 1403 C C . THR A 1 179 ? -7.773 8.649 16.115 1.00 87.56 179 THR A C 1
ATOM 1405 O O . THR A 1 179 ? -8.228 9.033 15.042 1.00 87.56 179 THR A O 1
ATOM 1408 N N . VAL A 1 180 ? -7.768 7.364 16.477 1.00 88.94 180 VAL A N 1
ATOM 1409 C CA . VAL A 1 180 ? -8.237 6.274 15.606 1.00 88.94 180 VAL A CA 1
ATOM 1410 C C . VAL A 1 180 ? -9.299 5.451 16.338 1.00 88.94 180 VAL A C 1
ATOM 1412 O O . VAL A 1 180 ? -8.966 4.432 16.941 1.00 88.94 180 VAL A O 1
ATOM 1415 N N . PRO A 1 181 ? -10.573 5.887 16.336 1.00 87.44 181 PRO A N 1
ATOM 1416 C CA . PRO A 1 181 ? -11.610 5.291 17.175 1.00 87.44 181 PRO A CA 1
ATOM 1417 C C . PRO A 1 181 ? -12.010 3.855 16.801 1.00 87.44 181 PRO A C 1
ATOM 1419 O O . PRO A 1 181 ? -12.793 3.226 17.505 1.00 87.44 181 PRO A O 1
ATOM 1422 N N . SER A 1 182 ? -11.532 3.340 15.668 1.00 89.88 182 SER A N 1
ATOM 1423 C CA . SER A 1 182 ? -11.862 2.000 15.166 1.00 89.88 182 SER A CA 1
ATOM 1424 C C . SER A 1 182 ? -10.666 1.052 15.149 1.00 89.88 182 SER A C 1
ATOM 1426 O O . SER A 1 182 ? -10.750 -0.035 14.575 1.00 89.88 182 SER A O 1
ATOM 1428 N N . LEU A 1 183 ? -9.561 1.438 15.794 1.00 91.00 183 LEU A N 1
ATOM 1429 C CA . LEU A 1 183 ? -8.339 0.649 15.809 1.00 91.00 183 LEU A CA 1
ATOM 1430 C C . LEU A 1 183 ? -8.518 -0.626 16.640 1.00 91.00 183 LEU A C 1
ATOM 1432 O O . LEU A 1 183 ? -8.745 -0.579 17.848 1.00 91.00 183 LEU A O 1
ATOM 1436 N N . ILE A 1 184 ? -8.355 -1.779 16.002 1.00 91.75 184 ILE A N 1
ATOM 1437 C CA . ILE A 1 184 ? -8.427 -3.090 16.657 1.00 91.75 184 ILE A CA 1
ATOM 1438 C C . ILE A 1 184 ? -7.058 -3.762 16.770 1.00 91.75 184 ILE A C 1
ATOM 1440 O O . ILE A 1 184 ? -6.873 -4.598 17.652 1.00 91.75 184 ILE A O 1
ATOM 1444 N N . HIS A 1 185 ? -6.094 -3.389 15.925 1.00 91.81 185 HIS A N 1
ATOM 1445 C CA . HIS A 1 185 ? -4.758 -3.980 15.900 1.00 91.81 185 HIS A CA 1
ATOM 1446 C C . HIS A 1 185 ? -3.694 -2.887 15.828 1.00 91.81 185 HIS A C 1
ATOM 1448 O O . HIS A 1 185 ? -3.655 -2.121 14.862 1.00 91.81 185 HIS A O 1
ATOM 1454 N N . LEU A 1 186 ? -2.802 -2.861 16.818 1.00 88.62 186 LEU A N 1
ATOM 1455 C CA . LEU A 1 186 ? -1.638 -1.981 16.853 1.00 88.62 186 LEU A CA 1
ATOM 1456 C C . LEU A 1 186 ? -0.353 -2.788 17.049 1.00 88.62 186 LEU A C 1
ATOM 1458 O O . LEU A 1 186 ? -0.209 -3.483 18.055 1.00 88.62 186 LEU A O 1
ATOM 1462 N N . THR A 1 187 ? 0.598 -2.625 16.133 1.00 87.56 187 THR A N 1
ATOM 1463 C CA . THR A 1 187 ? 1.946 -3.196 16.263 1.00 87.56 187 THR A CA 1
ATOM 1464 C C . THR A 1 187 ? 2.991 -2.112 16.091 1.00 87.56 187 THR A C 1
ATOM 1466 O O . THR A 1 187 ? 2.956 -1.371 15.110 1.00 87.56 187 THR A O 1
ATOM 1469 N N . CYS A 1 188 ? 3.934 -2.054 17.024 1.00 83.12 188 CYS A N 1
ATOM 1470 C CA . CYS A 1 188 ? 5.130 -1.229 16.945 1.00 83.12 188 CYS A CA 1
ATOM 1471 C C . CYS A 1 188 ? 6.358 -2.137 17.049 1.00 83.12 188 CYS A C 1
ATOM 1473 O O . CYS A 1 188 ? 6.497 -2.837 18.044 1.00 83.12 188 CYS A O 1
ATOM 1475 N N . ASP A 1 189 ? 7.250 -2.124 16.058 1.00 76.31 189 ASP A N 1
ATOM 1476 C CA . ASP A 1 189 ? 8.388 -3.064 15.997 1.00 76.31 189 ASP A CA 1
ATOM 1477 C C . ASP A 1 189 ? 9.633 -2.614 16.794 1.00 76.31 189 ASP A C 1
ATOM 1479 O O . ASP A 1 189 ? 10.624 -3.341 16.836 1.00 76.31 189 ASP A O 1
ATOM 1483 N N . GLU A 1 190 ? 9.600 -1.446 17.445 1.00 72.69 190 GLU A N 1
ATOM 1484 C CA . GLU A 1 190 ? 10.750 -0.878 18.168 1.00 72.69 190 GLU A CA 1
ATOM 1485 C C . GLU A 1 190 ? 10.551 -0.743 19.677 1.00 72.69 190 GLU A C 1
ATOM 1487 O O . GLU A 1 190 ? 9.436 -0.698 20.198 1.00 72.69 190 GLU A O 1
ATOM 1492 N N . VAL A 1 191 ? 11.687 -0.664 20.370 1.00 67.31 191 VAL A N 1
ATOM 1493 C CA . VAL A 1 191 ? 11.796 -0.672 21.831 1.00 67.31 191 VAL A CA 1
ATOM 1494 C C . VAL A 1 191 ? 11.429 0.678 22.434 1.00 67.31 191 VAL A C 1
ATOM 1496 O O . VAL A 1 191 ? 12.228 1.600 22.370 1.00 67.31 191 VAL A O 1
ATOM 1499 N N . LEU A 1 192 ? 10.276 0.781 23.093 1.00 68.62 192 LEU A N 1
ATOM 1500 C CA . LEU A 1 192 ? 9.811 2.041 23.691 1.00 68.62 192 LEU A CA 1
ATOM 1501 C C . LEU A 1 192 ? 10.616 2.453 24.936 1.00 68.62 192 LEU A C 1
ATOM 1503 O O . LEU A 1 192 ? 10.864 1.637 25.827 1.00 68.62 192 LEU A O 1
ATOM 1507 N N . SER A 1 193 ? 10.978 3.735 25.022 1.00 70.69 193 SER A N 1
ATOM 1508 C CA . SER A 1 193 ? 11.443 4.374 26.263 1.00 70.69 193 SER A CA 1
ATOM 1509 C C . SER A 1 193 ? 10.285 4.639 27.242 1.00 70.69 193 SER A C 1
ATOM 1511 O O . SER A 1 193 ? 9.114 4.567 26.868 1.00 70.69 193 SER A O 1
ATOM 1513 N N . MET A 1 194 ? 10.587 4.971 28.504 1.00 70.19 194 MET A N 1
ATOM 1514 C CA . MET A 1 194 ? 9.550 5.280 29.507 1.00 70.19 194 MET A CA 1
ATOM 1515 C C . MET A 1 194 ? 8.673 6.474 29.099 1.00 70.19 194 MET A C 1
ATOM 1517 O O . MET A 1 194 ? 7.450 6.378 29.160 1.00 70.19 194 MET A O 1
ATOM 1521 N N . ASP A 1 195 ? 9.273 7.549 28.583 1.00 69.88 195 ASP A N 1
ATOM 1522 C CA . ASP A 1 195 ? 8.529 8.725 28.103 1.00 69.88 195 ASP A CA 1
ATOM 1523 C C . ASP A 1 195 ? 7.609 8.384 26.916 1.00 69.88 195 ASP A C 1
ATOM 1525 O O . ASP A 1 195 ? 6.562 8.997 26.685 1.00 69.88 195 AS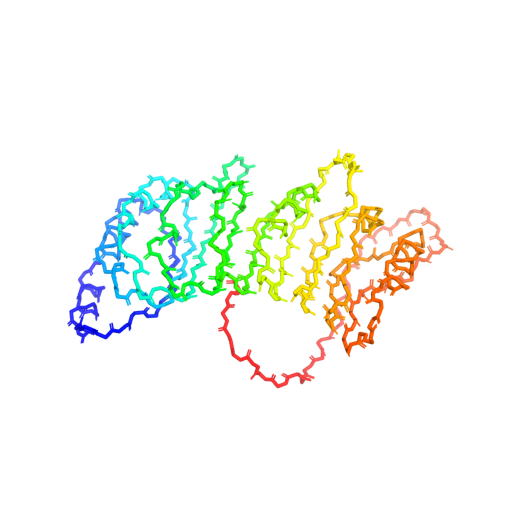P A O 1
ATOM 1529 N N . GLU A 1 196 ? 7.976 7.381 26.124 1.00 73.50 196 GLU A N 1
ATOM 1530 C CA . GLU A 1 196 ? 7.167 6.904 25.008 1.00 73.50 196 GLU A CA 1
ATOM 1531 C C . GLU A 1 196 ? 6.037 5.983 25.443 1.00 73.50 196 GLU A C 1
ATOM 1533 O O . GLU A 1 196 ? 4.983 5.995 24.806 1.00 73.50 196 GLU A O 1
ATOM 1538 N N . LEU A 1 197 ? 6.208 5.244 26.539 1.00 75.19 197 LEU A N 1
ATOM 1539 C CA . LEU A 1 197 ? 5.123 4.485 27.155 1.00 75.19 197 LEU A CA 1
ATOM 1540 C C . LEU A 1 197 ? 4.006 5.415 27.639 1.00 75.19 197 LEU A C 1
ATOM 1542 O O . LEU A 1 197 ? 2.835 5.095 27.440 1.00 75.19 197 LEU A O 1
ATOM 1546 N N . ASP A 1 198 ? 4.336 6.593 28.174 1.00 77.12 198 ASP A N 1
ATOM 1547 C CA . ASP A 1 198 ? 3.334 7.594 28.558 1.00 77.12 198 ASP A CA 1
ATOM 1548 C C . ASP A 1 198 ? 2.604 8.179 27.343 1.00 77.12 198 ASP A C 1
ATOM 1550 O O . ASP A 1 198 ? 1.371 8.248 27.325 1.00 77.12 198 ASP A O 1
ATOM 1554 N N . ASN A 1 199 ? 3.339 8.534 26.283 1.00 77.25 199 ASN A N 1
ATOM 1555 C CA . ASN A 1 199 ? 2.740 8.990 25.023 1.00 77.25 199 ASN A CA 1
ATOM 1556 C C . ASN A 1 199 ? 1.840 7.913 24.394 1.00 77.25 199 ASN A C 1
ATOM 1558 O O . ASN A 1 199 ? 0.749 8.216 23.900 1.00 77.25 199 ASN A O 1
ATOM 1562 N N . MET A 1 200 ? 2.264 6.649 24.451 1.00 78.81 200 MET A N 1
ATOM 1563 C CA . MET A 1 200 ? 1.473 5.507 24.006 1.00 78.81 200 MET A CA 1
ATOM 1564 C C . MET A 1 200 ? 0.224 5.342 24.874 1.00 78.81 200 MET A C 1
ATOM 1566 O O . MET A 1 200 ? -0.872 5.242 24.340 1.00 78.81 200 MET A O 1
ATOM 1570 N N . SER A 1 201 ? 0.342 5.400 26.199 1.00 80.00 201 SER A N 1
ATOM 1571 C CA . SER A 1 201 ? -0.794 5.326 27.127 1.00 80.00 201 SER A CA 1
ATOM 1572 C C . SER A 1 201 ? -1.839 6.408 26.833 1.00 80.00 201 SER A C 1
ATOM 1574 O O . SER A 1 201 ? -3.034 6.120 26.733 1.00 80.00 201 SER A O 1
ATOM 1576 N N . GLN A 1 202 ? -1.405 7.648 26.588 1.00 80.69 202 GLN A N 1
ATOM 1577 C CA . GLN A 1 202 ? -2.292 8.741 26.176 1.00 80.69 202 GLN A CA 1
ATOM 1578 C C . GLN A 1 202 ? -2.936 8.504 24.803 1.00 80.69 202 GLN A C 1
ATOM 1580 O O . GLN A 1 202 ? -4.092 8.872 24.588 1.00 80.69 202 GLN A O 1
ATOM 1585 N N . PHE A 1 203 ? -2.217 7.904 23.854 1.00 82.81 203 PHE A N 1
ATOM 1586 C CA . PHE A 1 203 ? -2.786 7.482 22.575 1.00 82.81 203 PHE A CA 1
ATOM 1587 C C . PHE A 1 203 ? -3.845 6.391 22.759 1.00 82.81 203 PHE A C 1
ATOM 1589 O O . PHE A 1 203 ? -4.972 6.572 22.303 1.00 82.81 203 PHE A O 1
ATOM 1596 N N . LEU A 1 204 ? -3.535 5.335 23.511 1.00 83.44 204 LEU A N 1
ATOM 1597 C CA . LEU A 1 204 ? -4.438 4.220 23.793 1.00 83.44 204 LEU A CA 1
ATOM 1598 C C . LEU A 1 204 ? -5.732 4.678 24.479 1.00 83.44 204 LEU A C 1
ATOM 1600 O O . LEU A 1 204 ? -6.815 4.253 24.086 1.00 83.44 204 LEU A O 1
ATOM 1604 N N . ARG A 1 205 ? -5.653 5.611 25.439 1.00 82.12 205 ARG A N 1
ATOM 1605 C CA . ARG A 1 205 ? -6.839 6.194 26.101 1.00 82.12 205 ARG A CA 1
ATOM 1606 C C . ARG A 1 205 ? -7.790 6.903 25.135 1.00 82.12 205 ARG A C 1
ATOM 1608 O O . ARG A 1 205 ? -8.977 7.007 25.424 1.00 82.12 205 ARG A O 1
ATOM 1615 N N . ARG A 1 206 ? -7.284 7.390 24.001 1.00 80.62 206 ARG A N 1
ATOM 1616 C CA . ARG A 1 206 ? -8.071 8.107 22.986 1.00 80.62 206 ARG A CA 1
ATOM 1617 C C . ARG A 1 206 ? -8.620 7.199 21.892 1.00 80.62 206 ARG A C 1
ATOM 1619 O O . ARG A 1 206 ? -9.378 7.681 21.058 1.00 80.62 206 ARG A O 1
ATOM 1626 N N . LEU A 1 207 ? -8.278 5.909 21.891 1.00 77.50 207 LEU A N 1
ATOM 1627 C CA . LEU A 1 207 ? -8.768 4.974 20.882 1.00 77.50 207 LEU A CA 1
ATOM 1628 C C . LEU A 1 207 ? -10.268 4.708 20.991 1.00 77.50 207 LEU A C 1
ATOM 1630 O O . LEU A 1 207 ? -10.824 4.205 20.037 1.00 77.50 207 LEU A O 1
ATOM 1634 N N . GLY A 1 208 ? -10.953 5.028 22.094 1.00 66.50 208 GLY A N 1
ATOM 1635 C CA . GLY A 1 208 ? -12.421 4.906 22.197 1.00 66.50 208 GLY A CA 1
ATOM 1636 C C . GLY A 1 208 ? -13.002 3.488 22.008 1.00 66.50 208 GLY A C 1
ATOM 1637 O O . GLY A 1 208 ? -14.187 3.281 22.249 1.00 66.50 208 GLY A O 1
ATOM 1638 N N . CYS A 1 209 ? -12.183 2.507 21.624 1.00 70.50 209 CYS A N 1
ATOM 1639 C CA . CYS A 1 209 ? -12.523 1.126 21.320 1.00 70.50 209 CYS A CA 1
ATOM 1640 C C . CYS A 1 209 ? -11.614 0.152 22.080 1.00 70.50 209 CYS A C 1
ATOM 1642 O O . CYS A 1 209 ? -10.561 0.513 22.613 1.00 70.50 209 CYS A O 1
ATOM 1644 N N . ARG A 1 210 ? -12.031 -1.119 22.131 1.00 77.44 210 ARG A N 1
ATOM 1645 C CA . ARG A 1 210 ? -11.203 -2.200 22.674 1.00 77.44 210 ARG A CA 1
ATOM 1646 C C . ARG A 1 210 ? -10.243 -2.690 21.596 1.00 77.44 210 ARG A C 1
ATOM 1648 O O . ARG A 1 210 ? -10.679 -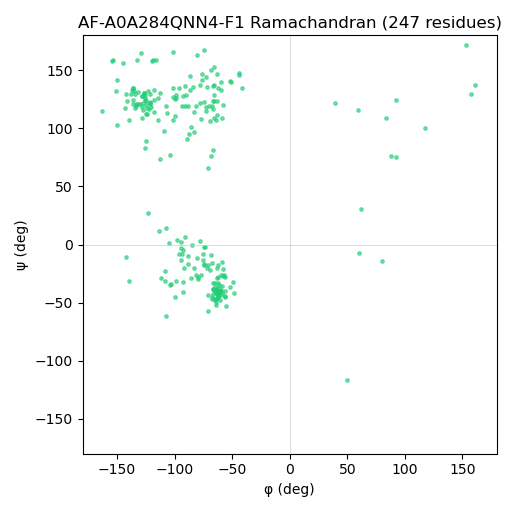3.293 20.617 1.00 77.44 210 ARG A O 1
ATOM 1655 N N . LEU A 1 211 ? -8.949 -2.469 21.810 1.00 85.75 211 LEU A N 1
ATOM 1656 C CA . LEU A 1 211 ? -7.910 -3.145 21.040 1.00 85.75 211 LEU A CA 1
ATOM 1657 C C . LEU A 1 211 ? -8.030 -4.659 21.229 1.00 85.75 211 LEU A C 1
ATOM 1659 O O . LEU A 1 211 ? -8.159 -5.146 22.351 1.00 85.75 211 LEU A O 1
ATOM 1663 N N . GLN A 1 212 ? -7.979 -5.388 20.120 1.00 89.50 212 GLN A N 1
ATOM 1664 C CA . GLN A 1 212 ? -7.968 -6.849 20.093 1.00 89.50 212 GLN A CA 1
ATOM 1665 C C . GLN A 1 212 ? -6.538 -7.388 20.077 1.00 89.50 212 GLN A C 1
ATOM 1667 O O . GLN A 1 212 ? -6.270 -8.446 20.638 1.00 89.50 212 GLN A O 1
ATOM 1672 N N . PHE A 1 213 ? -5.620 -6.652 19.448 1.00 88.56 213 PHE A N 1
ATOM 1673 C CA . PHE A 1 213 ? -4.215 -7.015 19.367 1.00 88.56 213 PHE A CA 1
ATOM 1674 C C . PHE A 1 213 ? -3.324 -5.801 19.605 1.00 88.56 213 PHE A C 1
ATOM 1676 O O . PHE A 1 213 ? -3.535 -4.727 19.033 1.00 88.56 213 PHE A O 1
ATOM 1683 N N . LEU A 1 214 ? -2.320 -5.994 20.453 1.00 86.00 214 LEU A N 1
ATOM 1684 C CA . LEU A 1 214 ? -1.357 -4.975 20.822 1.00 86.00 214 LEU A CA 1
ATOM 1685 C C . LEU A 1 214 ? 0.018 -5.625 20.971 1.00 86.00 214 LEU A C 1
ATOM 1687 O O . LEU A 1 214 ? 0.208 -6.480 21.835 1.00 86.00 214 LEU A O 1
ATOM 1691 N N . GLN A 1 215 ? 0.966 -5.212 20.135 1.00 85.12 215 GLN A N 1
ATOM 1692 C CA . GLN A 1 215 ? 2.340 -5.698 20.167 1.00 85.12 215 GLN A CA 1
ATOM 1693 C C . GLN A 1 215 ? 3.320 -4.528 20.201 1.00 85.12 215 GLN A C 1
ATOM 1695 O O . GLN A 1 215 ? 3.288 -3.638 19.354 1.00 85.12 215 GLN A O 1
ATOM 1700 N N . PHE A 1 216 ? 4.231 -4.569 21.166 1.00 80.31 216 PHE A N 1
ATOM 1701 C CA . PHE A 1 216 ? 5.411 -3.716 21.223 1.00 80.31 216 PHE A CA 1
ATOM 1702 C C . PHE A 1 216 ? 6.528 -4.468 21.956 1.00 80.31 216 PHE A C 1
ATOM 1704 O O . PHE A 1 216 ? 6.277 -5.051 23.016 1.00 80.31 216 PHE A O 1
ATOM 1711 N N . PRO A 1 217 ? 7.761 -4.504 21.430 1.00 69.56 217 PRO A N 1
ATOM 1712 C CA . PRO A 1 217 ? 8.879 -5.078 22.153 1.00 69.56 217 PRO A CA 1
ATOM 1713 C C . PRO A 1 217 ? 9.275 -4.134 23.294 1.00 69.56 217 PRO A C 1
ATOM 1715 O O . PRO A 1 217 ? 9.685 -3.001 23.070 1.00 69.56 217 PRO A O 1
ATOM 1718 N N . ILE A 1 218 ? 9.177 -4.598 24.540 1.00 63.22 218 ILE A N 1
ATOM 1719 C CA . ILE A 1 218 ? 9.722 -3.882 25.702 1.00 63.22 218 ILE A CA 1
ATOM 1720 C C . ILE A 1 218 ? 11.137 -4.409 25.947 1.00 63.22 218 ILE A C 1
ATOM 1722 O O . ILE A 1 218 ? 11.320 -5.617 26.104 1.00 63.22 218 ILE A O 1
ATOM 1726 N N . ARG A 1 219 ? 12.147 -3.536 26.043 1.00 59.66 219 ARG A N 1
ATOM 1727 C CA . ARG A 1 219 ? 13.419 -3.912 26.681 1.00 59.66 219 ARG A CA 1
ATOM 1728 C C . ARG A 1 219 ? 13.457 -3.350 28.086 1.00 59.66 219 ARG A C 1
ATOM 1730 O O . ARG A 1 219 ? 13.185 -2.176 28.310 1.00 59.66 219 ARG A O 1
ATOM 1737 N N . LYS A 1 220 ? 13.874 -4.195 29.023 1.00 46.62 220 LYS A N 1
ATOM 1738 C CA . LYS A 1 220 ? 14.280 -3.771 30.358 1.00 46.62 220 LYS A CA 1
ATOM 1739 C C . LYS A 1 220 ? 15.506 -2.867 30.198 1.00 46.62 220 LYS A C 1
ATOM 1741 O O . LYS A 1 220 ? 16.558 -3.344 29.776 1.00 46.62 220 LYS A O 1
ATOM 1746 N N . MET A 1 221 ? 15.374 -1.570 30.481 1.00 49.03 221 MET A N 1
ATOM 1747 C CA . MET A 1 221 ? 16.553 -0.721 30.639 1.00 49.03 221 MET A CA 1
ATOM 1748 C C . MET A 1 221 ? 17.293 -1.214 31.881 1.00 49.03 221 MET A C 1
ATOM 1750 O O . MET A 1 221 ? 16.811 -1.068 33.003 1.00 49.03 221 MET A O 1
ATOM 1754 N N . ASN A 1 222 ? 18.446 -1.850 31.688 1.00 37.97 222 ASN A N 1
ATOM 1755 C CA . ASN A 1 222 ? 19.346 -2.105 32.799 1.00 37.97 222 ASN A CA 1
ATOM 1756 C C . ASN A 1 222 ? 19.913 -0.750 33.231 1.00 37.97 222 ASN A C 1
ATOM 1758 O O . ASN A 1 222 ? 20.749 -0.171 32.541 1.00 37.97 222 ASN A O 1
ATOM 1762 N N . HIS A 1 223 ? 19.453 -0.243 34.374 1.00 42.03 223 HIS A N 1
ATOM 1763 C CA . HIS A 1 223 ? 20.158 0.799 35.111 1.00 42.03 223 HIS A CA 1
ATOM 1764 C C . HIS A 1 223 ? 21.459 0.211 35.671 1.00 42.03 223 HIS A C 1
ATOM 1766 O O . HIS A 1 223 ? 21.536 -0.122 36.848 1.00 42.03 223 HIS A O 1
ATOM 1772 N N . ALA A 1 224 ? 22.468 0.026 34.821 1.00 37.28 224 ALA A N 1
ATOM 1773 C CA . ALA A 1 224 ? 23.835 -0.229 35.250 1.00 37.28 224 ALA A CA 1
ATOM 1774 C C . ALA A 1 224 ? 24.817 0.017 34.098 1.00 37.28 224 ALA A C 1
ATOM 1776 O O . ALA A 1 224 ? 24.839 -0.732 33.129 1.00 37.28 224 ALA A O 1
ATOM 1777 N N . GLY A 1 225 ? 25.664 1.032 34.272 1.00 32.34 225 GLY A N 1
ATOM 1778 C CA . GLY A 1 225 ? 27.061 0.960 33.851 1.00 32.34 225 GLY A CA 1
ATOM 1779 C C . GLY A 1 225 ? 27.373 1.277 32.393 1.00 32.34 225 GLY A C 1
ATOM 1780 O O . GLY A 1 225 ? 27.192 0.468 31.491 1.00 32.34 225 GLY A O 1
ATOM 1781 N N . LEU A 1 226 ? 27.997 2.437 32.202 1.00 42.06 226 LEU A N 1
ATOM 1782 C CA . LEU A 1 226 ? 29.028 2.633 31.189 1.00 42.06 226 LEU A CA 1
ATOM 1783 C C . LEU A 1 226 ? 30.013 1.443 31.178 1.00 42.06 226 LEU A C 1
ATOM 1785 O O . LEU A 1 226 ? 30.383 0.944 32.238 1.00 42.06 226 LEU A O 1
ATOM 1789 N N . THR A 1 227 ? 30.507 1.118 29.978 1.00 35.44 227 THR A N 1
ATOM 1790 C CA . THR A 1 227 ? 31.591 0.174 29.617 1.00 35.44 227 THR A CA 1
ATOM 1791 C C . THR A 1 227 ? 31.196 -1.279 29.292 1.00 35.44 227 THR A C 1
ATOM 1793 O O . THR A 1 227 ? 30.641 -1.999 30.109 1.00 35.44 227 THR A O 1
ATOM 1796 N N . GLY A 1 228 ? 31.591 -1.728 28.090 1.00 27.69 228 GLY A N 1
ATOM 1797 C CA . GLY A 1 228 ? 32.044 -3.110 27.882 1.00 27.69 228 GLY A CA 1
ATOM 1798 C C . GLY A 1 228 ? 31.244 -4.004 26.928 1.00 27.69 228 GLY A C 1
ATOM 1799 O O . GLY A 1 228 ? 30.281 -4.642 27.323 1.00 27.69 228 GLY A O 1
ATOM 1800 N N . SER A 1 229 ? 31.773 -4.141 25.706 1.00 26.72 229 SER A N 1
ATOM 1801 C CA . SER A 1 229 ? 31.700 -5.304 24.796 1.00 26.72 229 SER A CA 1
ATOM 1802 C C . SER A 1 229 ? 30.341 -5.836 24.312 1.00 26.72 229 SER A C 1
ATOM 1804 O O . SER A 1 229 ? 29.572 -6.462 25.035 1.00 26.72 229 SER A O 1
ATOM 1806 N N . PHE A 1 230 ? 30.154 -5.729 22.993 1.00 33.69 230 PHE A N 1
ATOM 1807 C CA . PHE A 1 230 ? 29.293 -6.608 22.206 1.00 33.69 230 PHE A CA 1
ATOM 1808 C C . PHE A 1 230 ? 29.744 -8.071 22.352 1.00 33.69 230 PHE A C 1
ATOM 1810 O O . PHE A 1 230 ? 30.843 -8.423 21.928 1.00 33.69 230 PHE A O 1
ATOM 1817 N N . GLN A 1 231 ? 28.857 -8.931 22.848 1.00 25.62 231 GLN A N 1
ATOM 1818 C CA . GLN A 1 231 ? 28.841 -10.348 22.496 1.00 25.62 231 GLN A CA 1
ATOM 1819 C C . GLN A 1 231 ? 27.415 -10.749 22.125 1.00 25.62 231 GLN A C 1
ATOM 1821 O O . GLN A 1 231 ? 26.470 -10.596 22.897 1.00 25.62 231 GLN A O 1
ATOM 1826 N N . SER A 1 232 ? 27.275 -11.228 20.891 1.00 32.22 232 SER A N 1
ATOM 1827 C CA . SER A 1 232 ? 26.071 -11.860 20.379 1.00 32.22 232 SER A CA 1
ATOM 1828 C C . SER A 1 232 ? 25.855 -13.190 21.093 1.00 32.22 232 SER A C 1
ATOM 1830 O O . SER A 1 232 ? 26.677 -14.089 20.940 1.00 32.22 232 SER A O 1
ATOM 1832 N N . ASN A 1 233 ? 24.732 -13.345 21.788 1.00 24.92 233 ASN A N 1
ATOM 1833 C CA . ASN A 1 233 ? 24.221 -14.665 22.135 1.00 24.92 233 ASN A CA 1
ATOM 1834 C C . ASN A 1 233 ? 22.855 -14.856 21.481 1.00 24.92 233 ASN A C 1
ATOM 1836 O O . ASN A 1 233 ? 21.889 -14.148 21.763 1.00 24.92 233 ASN A O 1
ATOM 1840 N N . ALA A 1 234 ? 22.833 -15.808 20.552 1.00 32.88 234 ALA A N 1
ATOM 1841 C CA . ALA A 1 234 ? 21.647 -16.370 19.941 1.00 32.88 234 ALA A CA 1
ATOM 1842 C C . ALA A 1 234 ? 20.838 -17.130 20.994 1.00 32.88 234 ALA A C 1
ATOM 1844 O O . ALA A 1 234 ? 21.394 -18.011 21.644 1.00 32.88 234 ALA A O 1
ATOM 1845 N N . ILE A 1 235 ? 19.538 -16.844 21.120 1.00 26.34 235 ILE A N 1
ATOM 1846 C CA . ILE A 1 235 ? 18.580 -17.733 21.789 1.00 26.34 235 ILE A CA 1
ATOM 1847 C C . ILE A 1 235 ? 17.255 -17.744 21.005 1.00 26.34 235 ILE A C 1
ATOM 1849 O O . ILE A 1 235 ? 16.514 -16.767 20.969 1.00 26.34 235 ILE A O 1
ATOM 1853 N N . SER A 1 236 ? 17.069 -18.886 20.334 1.00 24.73 236 SER A N 1
ATOM 1854 C CA . SER A 1 236 ? 15.856 -19.654 20.003 1.00 24.73 236 SER A CA 1
ATOM 1855 C C . SER A 1 236 ? 14.542 -18.966 19.603 1.00 24.73 236 SER A C 1
ATOM 1857 O O . SER A 1 236 ? 13.879 -18.290 20.384 1.00 24.73 236 SER A O 1
ATOM 1859 N N . SER A 1 237 ? 14.108 -19.341 18.400 1.00 26.72 237 SER A N 1
ATOM 1860 C CA . SER A 1 237 ? 12.762 -19.278 17.827 1.00 26.72 237 SER A CA 1
ATOM 1861 C C . SER A 1 237 ? 11.635 -19.727 18.773 1.00 26.72 237 SER A C 1
ATOM 1863 O O . SER A 1 237 ? 11.794 -20.741 19.452 1.00 26.72 237 SER A O 1
ATOM 1865 N N . PRO A 1 238 ? 10.431 -19.140 18.661 1.00 29.80 238 PRO A N 1
ATOM 1866 C CA . PRO A 1 238 ? 9.184 -19.854 18.876 1.00 29.80 238 PRO A CA 1
ATOM 1867 C C . PRO A 1 238 ? 8.590 -20.253 17.517 1.00 29.80 238 PRO A C 1
ATOM 1869 O O . PRO A 1 238 ? 8.150 -19.416 16.728 1.00 29.80 238 PRO A O 1
ATOM 1872 N N . GLN A 1 239 ? 8.611 -21.556 17.238 1.00 29.06 239 GLN A N 1
ATOM 1873 C CA . GLN A 1 239 ? 7.724 -22.179 16.258 1.00 29.06 239 GLN A CA 1
ATOM 1874 C C . GLN A 1 239 ? 6.269 -22.092 16.758 1.00 29.06 239 GLN A C 1
ATOM 1876 O O . GLN A 1 239 ? 6.033 -22.109 17.963 1.00 29.06 239 GLN A O 1
ATOM 1881 N N . ASN A 1 240 ? 5.327 -22.076 15.809 1.00 27.52 240 ASN A N 1
ATOM 1882 C CA . ASN A 1 240 ? 3.860 -22.117 15.948 1.00 27.52 240 ASN A CA 1
ATOM 1883 C C . ASN A 1 240 ? 3.120 -20.770 16.018 1.00 27.52 240 ASN A C 1
ATOM 1885 O O . ASN A 1 240 ? 2.545 -20.392 17.033 1.00 27.52 240 ASN A O 1
ATOM 1889 N N . ILE A 1 241 ? 3.006 -20.131 14.851 1.00 29.59 241 ILE A N 1
ATOM 1890 C CA . ILE A 1 241 ? 1.794 -19.407 14.439 1.00 29.59 241 ILE A CA 1
ATOM 1891 C C . ILE A 1 241 ? 1.339 -20.069 13.125 1.00 29.59 241 ILE A C 1
ATOM 1893 O O . ILE A 1 241 ? 2.185 -20.266 12.247 1.00 29.59 241 ILE A O 1
ATOM 1897 N N . PRO A 1 242 ? 0.064 -20.476 12.971 1.00 25.33 242 PRO A N 1
ATOM 1898 C CA . PRO A 1 242 ? -0.401 -21.121 11.749 1.00 25.33 242 PRO A CA 1
ATOM 1899 C C . PRO A 1 242 ? -0.255 -20.173 10.554 1.00 25.33 242 PRO A C 1
ATOM 1901 O O . PRO A 1 242 ? -0.577 -18.987 10.623 1.00 25.33 242 PRO A O 1
ATOM 1904 N N . ALA A 1 243 ? 0.273 -20.725 9.465 1.00 24.83 243 ALA A N 1
ATOM 1905 C CA . ALA A 1 243 ? 0.588 -20.024 8.235 1.00 24.83 243 ALA A CA 1
ATOM 1906 C C . ALA A 1 243 ? -0.652 -19.357 7.619 1.00 24.83 243 ALA A C 1
ATOM 1908 O O . ALA A 1 243 ? -1.493 -20.017 7.013 1.00 24.83 243 ALA A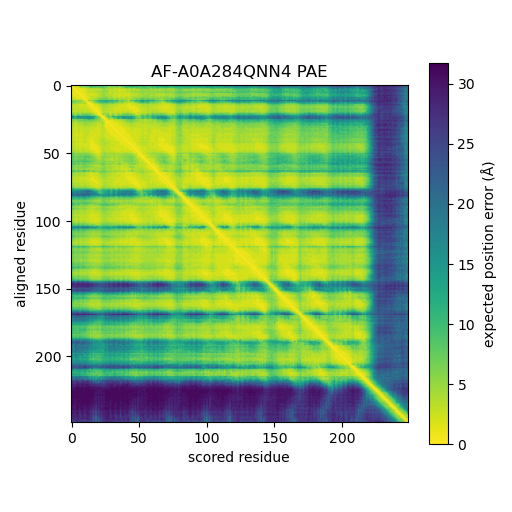 O 1
ATOM 1909 N N . LEU A 1 244 ? -0.708 -18.029 7.686 1.00 26.59 244 LEU A N 1
ATOM 1910 C CA . LEU A 1 244 ? -1.361 -17.224 6.660 1.00 26.59 244 LEU A CA 1
ATOM 1911 C C . LEU A 1 244 ? -0.296 -16.896 5.606 1.00 26.59 244 LEU A C 1
ATOM 1913 O O . LEU A 1 244 ? 0.449 -15.924 5.720 1.00 26.59 244 LEU A O 1
ATOM 1917 N N . HIS A 1 245 ? -0.195 -17.774 4.604 1.00 28.56 245 HIS A N 1
ATOM 1918 C CA . HIS A 1 245 ? 0.361 -17.453 3.285 1.00 28.56 245 HIS A CA 1
ATOM 1919 C C . HIS A 1 245 ? -0.160 -16.068 2.850 1.00 28.56 245 HIS A C 1
ATOM 1921 O O . HIS A 1 245 ? -1.350 -15.810 2.964 1.00 28.56 245 HIS A O 1
ATOM 1927 N N . GLY A 1 246 ? 0.600 -15.119 2.321 1.00 26.02 246 GLY A N 1
ATOM 1928 C CA . GLY A 1 246 ? 1.984 -15.062 1.884 1.00 26.02 246 GLY A CA 1
ATOM 1929 C C . GLY A 1 246 ? 2.054 -13.909 0.878 1.00 26.02 246 GLY A C 1
ATOM 1930 O O . GLY A 1 246 ? 1.202 -13.853 0.001 1.00 26.02 246 GLY A O 1
ATOM 1931 N N . LEU A 1 247 ? 3.004 -12.981 1.049 1.00 25.73 247 LEU A N 1
ATOM 1932 C CA . LEU A 1 247 ? 3.662 -12.130 0.037 1.00 25.73 247 LEU A CA 1
ATOM 1933 C C . LEU A 1 247 ? 4.314 -10.917 0.729 1.00 25.73 247 LEU A C 1
ATOM 1935 O O . LEU A 1 247 ? 3.700 -10.266 1.569 1.00 25.73 247 LEU A O 1
ATOM 1939 N N . CYS A 1 248 ? 5.535 -10.603 0.286 1.00 26.09 248 CYS A N 1
ATOM 1940 C CA . CYS A 1 248 ? 6.466 -9.557 0.746 1.00 26.09 248 CYS A CA 1
ATOM 1941 C C . CYS A 1 248 ? 7.413 -9.968 1.893 1.00 26.09 248 CYS A C 1
ATOM 1943 O O . CYS A 1 248 ? 7.251 -9.552 3.039 1.00 26.09 248 CYS A O 1
ATOM 1945 N N . GLN A 1 249 ? 8.442 -10.742 1.530 1.00 29.27 249 GLN A N 1
ATOM 1946 C CA . GLN A 1 249 ? 9.806 -10.549 2.041 1.00 29.27 249 GLN A CA 1
ATOM 1947 C C . GLN A 1 249 ? 10.620 -9.800 0.984 1.00 29.27 249 GLN A C 1
ATOM 1949 O O . GLN A 1 249 ? 10.353 -10.043 -0.218 1.00 29.27 249 GLN A O 1
#

Organism: Armillaria ostoyae (NCBI:txid47428)